Protein AF-A0A9E5ALQ7-F1 (afdb_monomer)

Foldseek 3Di:
DQAADVDDQLFADKDKAFAQDQAKDFQAQKWKDKDPWIFGFHDDDVDDTLIAGHRGMFMEENDQPCVSLLNDGGSYHRVVPCVRTDDGRDPALDQIKIFIAGNVGDTQAIERCSVAPEDHLWDKDFAPPLNDRPSNNDNVRIHIADLQDFADDFHDPPDDPPPDPFDPDPVSQPDPPWFDDHDHDDPDDDDDDDPPPPPDGHDTTGRRSHRDDDDDDDD

Radius of gyration: 19.12 Å; Cα contacts (8 Å, |Δi|>4): 407; chains: 1; bounding box: 36×39×62 Å

Sequence (219 aa):
MPDPDAVVDAKGEWLEIYNPSADAIDLSGWQLKINQYTHTITAPAGGPPLSIAPKQYALLIALGEVAVNNGLKPLYAWGDNPIAGLFQLQNLTIDIKLQLVNPQGAVIDEINYGKLPWLIGQSALLKGGCYDVTSNDIADCWLPSTPACGYGTYFGLSSYVVDPPPCKTAADCKLPSLCVAVTAILEGSKTTWKFDPVGGQPRCGARDRGTPGTSNSCP

Nearest PDB structures (foldseek):
  6ghd-assembly2_F  TM=6.097E-01  e=1.839E-03  Homo sapiens
  7crg-assembly2_B  TM=6.072E-01  e=1.958E-03  Homo sapiens
  1ifr-assembly1_A  TM=6.175E-01  e=2.856E-03  Homo sapiens

Mean predicted aligned error: 12.44 Å

pLDDT: mean 70.61, std 25.49, range [26.77, 98.5]

Solvent-accessible surface area (backbone atoms only — not comparable to full-atom values): 13272 Å² total; per-residue (Å²): 52,47,34,37,70,91,43,60,47,76,54,46,20,36,51,74,48,74,33,82,50,90,53,69,44,67,45,56,53,18,31,48,33,42,85,94,35,46,24,44,39,71,59,57,88,93,53,72,80,47,61,30,48,48,72,32,70,37,39,38,28,20,43,69,52,29,85,83,52,82,69,42,79,57,69,42,34,54,55,74,38,56,89,43,28,67,68,76,71,67,82,47,84,43,100,38,50,44,31,41,24,44,72,87,69,48,74,73,36,63,33,52,56,19,70,37,58,60,47,83,34,27,24,55,44,75,42,91,89,28,78,49,80,62,42,60,62,38,44,88,31,41,45,44,58,46,93,72,46,63,39,45,78,78,76,70,91,84,80,74,91,71,83,70,81,76,46,88,48,85,71,71,48,67,50,96,85,62,44,59,88,79,67,84,85,66,89,91,64,100,69,89,77,70,70,49,69,86,89,44,76,47,72,83,51,74,69,45,54,44,46,79,80,77,88,83,86,75,137

Secondary structure (DSSP, 8-state):
----SSS-HHHH-EEEEE--SSS-EE-TT-EEEETTEEEE--PPTTS---EE-TT-EEEEES---TTTTTT---SEESTT-GGG--------SSS-EEEEE-TTS-EEEEEEGGGS---TT--EEEPTT--STTGGG-GGGEEE-BTTB-BS--S-TTS----PPPP-STTGGG-TTT--------TT---------SS-PPPPPPPPB----S-----

Structure (mmCIF, N/CA/C/O backbone):
data_AF-A0A9E5ALQ7-F1
#
_entry.id   AF-A0A9E5ALQ7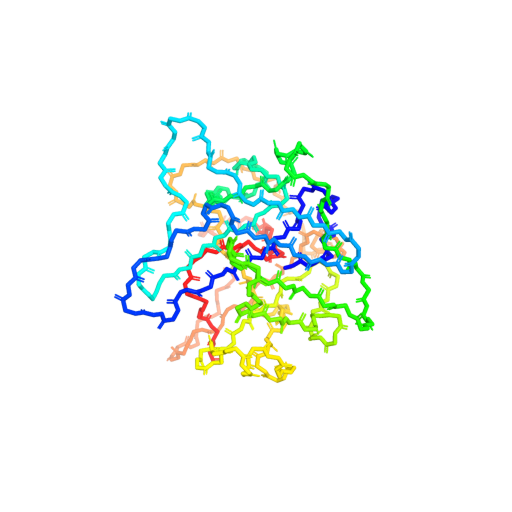-F1
#
loop_
_atom_site.group_PDB
_atom_site.id
_atom_site.type_symbol
_atom_site.label_atom_id
_atom_site.label_alt_id
_atom_site.label_comp_id
_atom_site.label_asym_id
_atom_site.label_entity_id
_atom_site.label_seq_id
_atom_site.pdbx_PDB_ins_code
_atom_site.Cartn_x
_atom_site.Cartn_y
_atom_site.Cartn_z
_atom_site.occupancy
_atom_site.B_iso_or_equiv
_atom_site.auth_seq_id
_atom_site.auth_comp_id
_atom_site.auth_asym_id
_atom_site.auth_atom_id
_atom_site.pdbx_PDB_model_num
ATOM 1 N N . MET A 1 1 ? 5.727 -0.429 -3.978 1.00 83.81 1 MET A N 1
ATOM 2 C CA . MET A 1 1 ? 6.869 0.119 -4.734 1.00 83.81 1 MET A CA 1
ATOM 3 C C . MET A 1 1 ? 7.554 1.162 -3.868 1.00 83.81 1 MET A C 1
ATOM 5 O O . MET A 1 1 ? 6.998 2.245 -3.730 1.00 83.81 1 MET A O 1
ATOM 9 N N . PRO A 1 2 ? 8.679 0.815 -3.222 1.00 89.38 2 PRO A N 1
ATOM 10 C CA . PRO A 1 2 ? 9.392 1.747 -2.356 1.00 89.38 2 PRO A CA 1
ATOM 11 C C . PRO A 1 2 ? 10.327 2.692 -3.118 1.00 89.38 2 PRO A C 1
ATOM 13 O O . PRO A 1 2 ? 10.445 3.823 -2.702 1.00 89.38 2 PRO A O 1
ATOM 16 N N . ASP A 1 3 ? 10.939 2.277 -4.233 1.00 86.19 3 ASP A N 1
ATOM 17 C CA . ASP A 1 3 ? 11.988 3.065 -4.903 1.00 86.19 3 ASP A CA 1
ATOM 18 C C . ASP A 1 3 ? 11.623 3.358 -6.370 1.00 86.19 3 ASP A C 1
ATOM 20 O O . ASP A 1 3 ? 11.978 2.581 -7.265 1.00 86.19 3 ASP A O 1
ATOM 24 N N . PRO A 1 4 ? 10.812 4.394 -6.649 1.00 76.75 4 PRO A N 1
ATOM 25 C CA . PRO A 1 4 ? 10.485 4.803 -8.010 1.00 76.75 4 PRO A CA 1
ATOM 26 C C . PRO A 1 4 ? 11.665 5.471 -8.734 1.00 76.75 4 PRO A C 1
ATOM 28 O O . PRO A 1 4 ? 12.390 6.280 -8.174 1.00 76.75 4 PRO A O 1
ATOM 31 N N . ASP A 1 5 ? 11.817 5.200 -10.035 1.00 72.12 5 ASP A N 1
ATOM 32 C CA . ASP A 1 5 ? 12.879 5.790 -10.872 1.00 72.12 5 ASP A CA 1
ATOM 33 C C . ASP A 1 5 ? 12.354 6.718 -11.986 1.00 72.12 5 ASP A C 1
ATOM 35 O O . ASP A 1 5 ? 13.125 7.417 -12.645 1.00 72.12 5 ASP A O 1
ATOM 39 N N . ALA A 1 6 ? 11.040 6.710 -12.233 1.00 63.81 6 ALA A N 1
ATOM 40 C CA . ALA A 1 6 ? 10.384 7.550 -13.237 1.00 63.81 6 ALA A CA 1
ATOM 41 C C . ALA A 1 6 ? 10.022 8.936 -12.690 1.00 63.81 6 ALA A C 1
ATOM 43 O O . ALA A 1 6 ? 9.981 9.918 -13.431 1.00 63.81 6 ALA A O 1
ATOM 44 N N . VAL A 1 7 ? 9.751 9.006 -11.389 1.00 69.88 7 VAL A N 1
ATOM 45 C CA . VAL A 1 7 ? 9.444 10.217 -10.631 1.00 69.88 7 VAL A CA 1
ATOM 46 C C . VAL A 1 7 ? 10.112 10.106 -9.265 1.00 69.88 7 VAL A C 1
ATOM 48 O O . VAL A 1 7 ? 10.491 9.016 -8.852 1.00 69.88 7 VAL A O 1
ATOM 51 N N . VAL A 1 8 ? 10.241 11.227 -8.561 1.00 75.31 8 VAL A N 1
ATOM 52 C CA . VAL A 1 8 ? 10.755 11.230 -7.185 1.00 75.31 8 VAL A CA 1
ATOM 53 C C . VAL A 1 8 ? 9.838 10.444 -6.244 1.00 75.31 8 VAL A C 1
ATOM 55 O O . VAL A 1 8 ? 8.620 10.432 -6.432 1.00 75.31 8 VAL A O 1
ATOM 58 N N . ASP A 1 9 ? 10.416 9.878 -5.190 1.00 80.62 9 ASP A N 1
ATOM 59 C CA . ASP A 1 9 ? 9.741 9.100 -4.145 1.00 80.62 9 ASP A CA 1
ATOM 60 C C . ASP A 1 9 ? 8.439 9.722 -3.635 1.00 80.62 9 ASP A C 1
ATOM 62 O O . ASP A 1 9 ? 7.387 9.085 -3.642 1.00 80.62 9 ASP A O 1
ATOM 66 N N . ALA A 1 10 ? 8.480 11.022 -3.324 1.00 81.00 10 ALA A N 1
ATOM 67 C CA . ALA A 1 10 ? 7.333 11.802 -2.855 1.00 81.00 10 ALA A CA 1
ATOM 68 C C . ALA A 1 10 ? 6.136 11.829 -3.830 1.00 81.00 10 ALA A C 1
ATOM 70 O O . ALA A 1 10 ? 5.091 12.389 -3.505 1.00 81.00 10 ALA A O 1
ATOM 71 N N . LYS A 1 11 ? 6.287 11.272 -5.035 1.00 78.75 11 LYS A N 1
ATOM 72 C CA . LYS A 1 11 ? 5.237 11.142 -6.048 1.00 78.75 11 LYS A CA 1
ATOM 73 C C . LYS A 1 11 ? 4.983 9.702 -6.486 1.00 78.75 11 LYS A C 1
ATOM 75 O O . LYS A 1 11 ? 3.856 9.400 -6.851 1.00 78.75 11 LYS A O 1
ATOM 80 N N . GLY A 1 12 ? 6.012 8.854 -6.509 1.00 76.12 12 GLY A N 1
ATOM 81 C CA . GLY A 1 12 ? 5.951 7.537 -7.152 1.00 76.12 12 GLY A CA 1
ATOM 82 C C . GLY A 1 12 ? 5.824 6.349 -6.210 1.00 76.12 12 GLY A C 1
ATOM 83 O O . GLY A 1 12 ? 5.613 5.232 -6.679 1.00 76.12 12 GLY A O 1
ATOM 84 N N . GLU A 1 13 ? 5.973 6.554 -4.904 1.00 87.69 13 GLU A N 1
ATOM 85 C CA . GLU A 1 13 ? 5.816 5.473 -3.939 1.00 87.69 13 GLU A CA 1
ATOM 86 C C . GLU A 1 13 ? 4.354 5.079 -3.768 1.00 87.69 13 GLU A C 1
ATOM 88 O O . GLU A 1 13 ? 3.459 5.923 -3.705 1.00 87.69 13 GLU A O 1
ATOM 93 N N . TRP A 1 14 ? 4.115 3.780 -3.634 1.00 89.19 14 TRP A N 1
ATOM 94 C CA . TRP A 1 14 ? 2.785 3.244 -3.373 1.00 89.19 14 TRP A CA 1
ATOM 95 C C . TRP A 1 14 ? 2.855 1.873 -2.709 1.00 89.19 14 TRP A C 1
ATOM 97 O O . TRP A 1 14 ? 3.861 1.159 -2.794 1.00 89.19 14 TRP A O 1
ATOM 107 N N . LEU A 1 15 ? 1.755 1.480 -2.083 1.00 92.06 15 LEU A N 1
ATOM 108 C CA . LEU A 1 15 ? 1.515 0.139 -1.567 1.00 92.06 15 LEU A CA 1
ATOM 109 C C . LEU A 1 15 ? 0.049 -0.247 -1.782 1.00 92.06 15 LEU A C 1
ATOM 111 O O . LEU A 1 15 ? -0.816 0.613 -1.949 1.00 92.06 15 LEU A O 1
ATOM 115 N N . GLU A 1 16 ? -0.228 -1.544 -1.777 1.00 90.88 16 GLU A N 1
ATOM 116 C CA . GLU A 1 16 ? -1.586 -2.073 -1.877 1.00 90.88 16 GLU A CA 1
ATOM 117 C C . GLU A 1 16 ? -1.913 -2.879 -0.621 1.00 90.88 16 GLU A C 1
ATOM 119 O O . GLU A 1 16 ? -1.099 -3.676 -0.157 1.00 90.88 16 GLU A O 1
ATOM 124 N N . ILE A 1 17 ? -3.103 -2.654 -0.069 1.00 92.62 17 ILE A N 1
ATOM 125 C CA . ILE A 1 17 ? -3.638 -3.405 1.066 1.00 92.62 17 ILE A CA 1
ATOM 126 C C . ILE A 1 17 ? -4.746 -4.306 0.546 1.00 92.62 17 ILE A C 1
ATOM 128 O O . ILE A 1 17 ? -5.670 -3.836 -0.115 1.00 92.62 17 ILE A O 1
ATOM 132 N N . TYR A 1 18 ? -4.687 -5.589 0.878 1.00 91.56 18 TYR A N 1
ATOM 133 C CA . TYR A 1 18 ? -5.759 -6.534 0.599 1.00 91.56 18 TYR A CA 1
ATOM 134 C C . TYR A 1 18 ? -6.583 -6.788 1.860 1.00 91.56 18 TYR A C 1
ATOM 136 O O . TYR A 1 18 ? -6.028 -6.964 2.942 1.00 91.56 18 TYR A O 1
ATOM 144 N N . ASN A 1 19 ? -7.908 -6.840 1.721 1.00 93.62 19 ASN A N 1
ATOM 145 C CA . ASN A 1 19 ? -8.801 -7.270 2.791 1.00 93.62 19 ASN A CA 1
ATOM 146 C C . ASN A 1 19 ? -9.131 -8.771 2.642 1.00 93.62 19 ASN A C 1
ATOM 148 O O . ASN A 1 19 ? -10.021 -9.126 1.860 1.00 93.62 19 ASN A O 1
ATOM 152 N N . PRO A 1 20 ? -8.483 -9.672 3.411 1.00 90.75 20 PRO A N 1
ATOM 153 C CA . PRO A 1 20 ? -8.756 -11.104 3.346 1.00 90.75 20 PRO A CA 1
ATOM 154 C C . PRO A 1 20 ? -10.025 -11.516 4.099 1.00 90.75 20 PRO A C 1
ATOM 156 O O . PRO A 1 20 ? -10.371 -12.698 4.069 1.00 90.75 20 PRO A O 1
ATOM 159 N N . SER A 1 21 ? -10.717 -10.613 4.793 1.00 94.94 21 SER A N 1
ATOM 160 C CA . SER A 1 21 ? -11.879 -10.959 5.615 1.00 94.94 21 SER A CA 1
ATOM 161 C C . SER A 1 21 ? -13.166 -11.125 4.788 1.00 94.94 21 SER A C 1
ATOM 163 O O . SER A 1 21 ? -13.167 -11.009 3.558 1.00 94.94 21 SER A O 1
ATOM 165 N N . ALA A 1 22 ? -14.260 -11.476 5.468 1.00 96.62 22 ALA A N 1
ATOM 166 C CA . ALA A 1 22 ? -15.602 -11.538 4.886 1.00 96.62 22 ALA A CA 1
ATOM 167 C C . ALA A 1 22 ? -16.372 -10.211 5.015 1.00 96.62 22 ALA A C 1
ATOM 169 O O . ALA A 1 22 ? -17.439 -10.079 4.421 1.00 96.62 22 ALA A O 1
ATOM 170 N N . ASP A 1 23 ? -15.816 -9.236 5.739 1.00 97.62 23 ASP A N 1
ATOM 171 C CA . ASP A 1 23 ? -16.458 -7.967 6.071 1.00 97.62 23 ASP A CA 1
ATOM 172 C C . ASP A 1 23 ? -15.684 -6.788 5.478 1.00 97.62 23 ASP A C 1
ATOM 174 O O . ASP A 1 23 ? -14.508 -6.896 5.129 1.00 97.62 23 ASP A O 1
ATOM 178 N N . ALA A 1 24 ? -16.349 -5.646 5.322 1.00 97.00 24 ALA A N 1
ATOM 179 C CA . ALA A 1 24 ? -15.670 -4.428 4.904 1.00 97.00 24 ALA A CA 1
ATOM 180 C C . ALA A 1 24 ? -14.808 -3.879 6.056 1.00 97.00 24 ALA A C 1
ATOM 182 O O . ALA A 1 24 ? -15.251 -3.848 7.203 1.00 97.00 24 ALA A O 1
ATOM 183 N N . ILE A 1 25 ? -13.598 -3.413 5.744 1.00 97.00 25 ILE A N 1
ATOM 184 C CA . ILE A 1 25 ? -12.689 -2.780 6.710 1.00 97.00 25 ILE A CA 1
ATOM 185 C C . ILE A 1 25 ? -12.606 -1.292 6.389 1.00 97.00 25 ILE A C 1
ATOM 187 O O . ILE A 1 25 ? -12.285 -0.930 5.261 1.00 97.00 25 ILE A O 1
ATOM 191 N N . ASP A 1 26 ? -12.891 -0.431 7.362 1.00 96.62 26 ASP A N 1
ATOM 192 C CA . ASP A 1 26 ? -12.628 1.008 7.266 1.00 96.62 26 ASP A CA 1
ATOM 193 C C . ASP A 1 26 ? -11.230 1.307 7.814 1.00 96.62 26 ASP A C 1
ATOM 195 O O . ASP A 1 26 ? -10.942 1.008 8.976 1.00 96.62 26 ASP A O 1
ATOM 199 N N . LEU A 1 27 ? -10.366 1.878 6.973 1.00 97.31 27 LEU A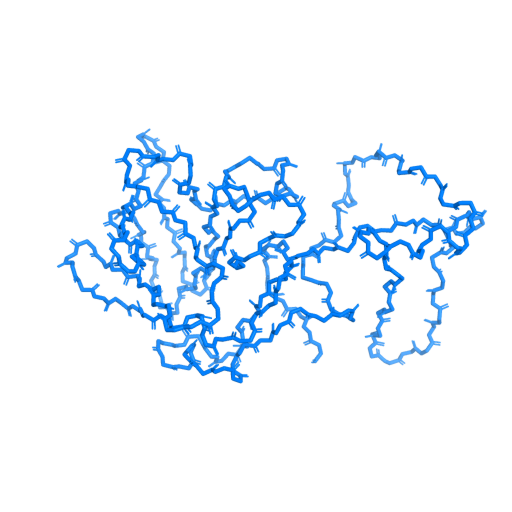 N 1
ATOM 200 C CA . LEU A 1 27 ? -9.003 2.270 7.330 1.00 97.31 27 LEU A CA 1
ATOM 201 C C . LEU A 1 27 ? -8.929 3.614 8.068 1.00 97.31 27 LEU A C 1
ATOM 203 O O . LEU A 1 27 ? -7.843 4.040 8.462 1.00 97.31 27 LEU A O 1
ATOM 207 N N . SER A 1 28 ? -10.051 4.300 8.279 1.00 96.44 28 SER A N 1
ATOM 208 C CA . SER A 1 28 ? -10.075 5.574 8.999 1.00 96.44 28 SER A CA 1
ATOM 209 C C . SER A 1 28 ? -9.491 5.430 10.412 1.00 96.44 28 SER A C 1
ATOM 211 O O . SER A 1 28 ? -9.949 4.626 11.221 1.00 96.44 28 SER A O 1
ATOM 213 N N . GLY A 1 29 ? -8.460 6.220 10.716 1.00 96.44 29 GLY A N 1
ATOM 214 C CA . GLY A 1 29 ? -7.741 6.207 11.992 1.00 96.44 29 GLY A CA 1
ATOM 215 C C . GLY A 1 29 ? -6.682 5.109 12.135 1.00 96.44 29 GLY A C 1
ATOM 216 O O . GLY A 1 29 ? -6.005 5.068 13.162 1.00 96.44 29 GLY A O 1
ATOM 217 N N . TRP A 1 30 ? -6.514 4.232 11.142 1.00 98.44 30 TRP A N 1
ATOM 218 C CA . TRP A 1 30 ? -5.403 3.280 11.115 1.00 98.44 30 TRP A CA 1
ATOM 219 C C . TRP A 1 30 ? -4.086 4.015 10.873 1.00 98.44 30 TRP A C 1
ATOM 221 O O . TRP A 1 30 ? -4.069 5.146 10.387 1.00 98.44 30 TRP A O 1
ATOM 231 N N . GLN A 1 31 ? -2.967 3.382 11.206 1.00 98.50 31 GLN A N 1
ATOM 232 C CA . GLN A 1 31 ? -1.644 3.974 11.067 1.00 98.50 31 GLN A CA 1
ATOM 233 C C . GLN A 1 31 ? -0.749 3.125 10.173 1.00 98.50 31 GLN A C 1
ATOM 235 O O . GLN A 1 31 ? -0.658 1.910 10.348 1.00 98.50 31 GLN A O 1
ATOM 240 N N . LEU A 1 32 ? -0.039 3.797 9.270 1.00 98.31 32 LEU A N 1
ATOM 241 C CA . LEU A 1 32 ? 1.152 3.269 8.620 1.00 98.31 32 LEU A CA 1
ATOM 242 C C . LEU A 1 32 ? 2.359 3.651 9.471 1.00 98.31 32 LEU A C 1
ATOM 244 O O . LEU A 1 32 ? 2.554 4.832 9.776 1.00 98.31 32 LEU A O 1
ATOM 248 N N . LYS A 1 33 ? 3.170 2.668 9.861 1.00 97.56 33 LYS A N 1
ATOM 249 C CA . LYS A 1 33 ? 4.413 2.918 10.600 1.00 97.56 33 LYS A CA 1
ATOM 250 C C . LYS A 1 33 ? 5.605 2.329 9.888 1.00 97.56 33 LYS A C 1
ATOM 252 O O . LYS A 1 33 ? 5.541 1.216 9.379 1.00 97.56 33 LYS A O 1
ATOM 257 N N . ILE A 1 34 ? 6.694 3.079 9.896 1.00 95.00 34 ILE A N 1
ATOM 258 C CA . ILE A 1 34 ? 7.980 2.641 9.373 1.00 95.00 34 ILE A CA 1
ATOM 259 C C . ILE A 1 34 ? 9.085 3.260 10.221 1.00 95.00 34 ILE A C 1
ATOM 261 O O . ILE A 1 34 ? 9.243 4.480 10.264 1.00 95.00 34 ILE A O 1
ATOM 265 N N . ASN A 1 35 ? 9.844 2.431 10.938 1.00 87.88 35 ASN A N 1
ATOM 266 C CA . ASN A 1 35 ? 10.838 2.897 11.914 1.00 87.88 35 ASN A CA 1
ATOM 267 C C . ASN A 1 35 ? 10.235 3.934 12.892 1.00 87.88 35 ASN A C 1
ATOM 269 O O . ASN A 1 35 ? 9.243 3.643 13.557 1.00 87.88 35 ASN A O 1
ATOM 273 N N . GLN A 1 36 ? 10.805 5.144 12.988 1.00 88.50 36 GLN A N 1
ATOM 274 C CA . GLN A 1 36 ? 10.254 6.231 13.811 1.00 88.50 36 GLN A CA 1
ATOM 275 C C . GLN A 1 36 ? 9.098 7.017 13.164 1.00 88.50 36 GLN A C 1
ATOM 277 O O . GLN A 1 36 ? 8.521 7.891 13.811 1.00 88.50 36 GLN A O 1
ATOM 282 N N . TYR A 1 37 ? 8.779 6.769 11.892 1.00 93.69 37 TYR A N 1
ATOM 283 C CA . TYR A 1 37 ? 7.749 7.505 11.164 1.00 93.69 37 TYR A CA 1
ATOM 284 C C . TYR A 1 37 ? 6.384 6.860 11.377 1.00 93.69 37 TYR A C 1
ATOM 286 O O . TYR A 1 37 ? 6.233 5.638 11.385 1.00 93.69 37 TYR A O 1
ATOM 294 N N . THR A 1 38 ? 5.371 7.697 11.563 1.00 96.81 38 THR A N 1
ATOM 295 C CA . THR A 1 38 ? 3.979 7.278 11.721 1.00 96.81 38 THR A CA 1
ATOM 296 C C . THR A 1 38 ? 3.105 8.230 10.929 1.00 96.81 38 THR A C 1
ATOM 298 O O . THR A 1 38 ? 3.246 9.445 11.055 1.00 96.81 38 THR A O 1
ATOM 301 N N . HIS A 1 39 ? 2.184 7.667 10.156 1.00 97.88 39 HIS A N 1
ATOM 302 C CA . HIS A 1 39 ? 1.157 8.406 9.444 1.00 97.88 39 HIS A CA 1
ATOM 303 C C . HIS A 1 39 ? -0.208 7.823 9.759 1.00 97.88 39 HIS A C 1
ATOM 305 O O . HIS A 1 39 ? -0.418 6.619 9.624 1.00 97.88 39 HIS A O 1
ATOM 311 N N . THR A 1 40 ? -1.129 8.672 10.202 1.00 98.00 40 THR A N 1
ATOM 312 C CA . THR A 1 40 ? -2.503 8.261 10.503 1.00 98.00 40 THR A CA 1
ATOM 313 C C . THR A 1 40 ? -3.374 8.469 9.273 1.00 98.00 40 THR A C 1
ATOM 315 O O . THR A 1 40 ? -3.499 9.583 8.787 1.00 98.00 40 THR A O 1
ATOM 318 N N . ILE A 1 41 ? -4.018 7.414 8.791 1.00 97.38 41 ILE A N 1
ATOM 319 C CA . ILE A 1 41 ? -4.944 7.482 7.664 1.00 97.38 41 ILE A CA 1
ATOM 320 C C . ILE A 1 41 ? -6.189 8.256 8.110 1.00 97.38 41 ILE A C 1
ATOM 322 O O . ILE A 1 41 ? -6.986 7.781 8.921 1.00 97.38 41 ILE A O 1
ATOM 326 N N . THR A 1 42 ? -6.360 9.471 7.598 1.00 94.25 42 THR A N 1
ATOM 327 C CA . THR A 1 42 ? -7.484 10.349 7.949 1.00 94.25 42 THR A CA 1
ATOM 328 C C . THR A 1 42 ? -8.517 10.390 6.836 1.00 94.25 42 THR A C 1
ATOM 330 O O . THR A 1 42 ? -8.202 10.788 5.714 1.00 94.25 42 THR A O 1
ATOM 333 N N . ALA A 1 43 ? -9.770 10.055 7.148 1.00 88.88 43 ALA A N 1
ATOM 334 C CA . ALA A 1 43 ? -10.861 10.258 6.204 1.00 88.88 43 ALA A CA 1
ATOM 335 C C . ALA A 1 43 ? -11.017 11.753 5.866 1.00 88.88 43 ALA A C 1
ATOM 337 O O . ALA A 1 43 ? -10.947 12.595 6.770 1.00 88.88 43 ALA A O 1
ATOM 338 N N . PRO A 1 44 ? -11.255 12.104 4.592 1.00 81.31 44 PRO A N 1
ATOM 339 C CA . PRO A 1 44 ? -11.566 13.476 4.222 1.00 81.31 44 PRO A CA 1
ATOM 340 C C . PRO A 1 44 ? -12.863 13.933 4.902 1.00 81.31 44 PRO A C 1
ATOM 342 O O . PRO A 1 44 ? -13.852 13.199 4.954 1.00 81.31 44 PRO A O 1
ATOM 345 N N . ALA A 1 45 ? -12.873 15.164 5.417 1.00 81.38 45 ALA A N 1
ATOM 346 C CA . ALA A 1 45 ? -14.044 15.723 6.085 1.00 81.38 45 ALA A CA 1
ATOM 347 C C . ALA A 1 45 ? -15.253 15.755 5.131 1.00 81.38 45 ALA A C 1
ATOM 349 O O . ALA A 1 45 ? -15.214 16.408 4.091 1.00 81.38 45 ALA A O 1
ATOM 350 N N . GLY A 1 46 ? -16.323 15.036 5.486 1.00 80.00 46 GLY A N 1
ATOM 351 C CA . GLY A 1 46 ? -17.527 14.917 4.654 1.00 80.00 46 GLY A CA 1
ATOM 352 C C . GLY A 1 46 ? -17.357 14.068 3.386 1.00 80.00 46 GLY A C 1
ATOM 353 O O . GLY A 1 46 ? -18.258 14.052 2.550 1.00 80.00 46 GLY A O 1
ATOM 354 N N . GLY A 1 47 ? -16.222 13.383 3.227 1.00 80.81 47 GLY A N 1
ATOM 355 C CA . GLY A 1 47 ? -15.984 12.451 2.131 1.00 80.81 47 GLY A CA 1
ATOM 356 C C . GLY A 1 47 ? -16.489 11.031 2.418 1.00 80.81 47 GLY A C 1
ATOM 357 O O . GLY A 1 47 ? -17.005 10.754 3.505 1.00 80.81 47 GLY A O 1
ATOM 358 N N . PRO A 1 48 ? -16.367 10.120 1.437 1.00 84.19 48 PRO A N 1
ATOM 359 C CA . PRO A 1 48 ? -16.723 8.719 1.624 1.00 84.19 48 PRO A CA 1
ATOM 360 C C . PRO A 1 48 ? -15.792 8.033 2.640 1.00 84.19 48 PRO A C 1
ATOM 362 O O . PRO A 1 48 ? -14.655 8.477 2.826 1.00 84.19 48 PRO A O 1
ATOM 365 N N . PRO A 1 49 ? -16.242 6.933 3.274 1.00 86.56 49 PRO A N 1
ATOM 366 C CA . PRO A 1 49 ? -15.386 6.138 4.147 1.00 86.56 49 PRO A CA 1
ATOM 367 C C . PRO A 1 49 ? -14.209 5.548 3.363 1.00 86.56 49 PRO A C 1
ATOM 369 O O . PRO A 1 49 ? -14.351 5.171 2.196 1.00 86.56 49 PRO A O 1
ATOM 372 N N . LEU A 1 50 ? -13.060 5.406 4.026 1.00 94.62 50 LEU A N 1
ATOM 373 C CA . LEU A 1 50 ? -11.860 4.787 3.459 1.00 94.62 50 LEU A CA 1
ATOM 374 C C . LEU A 1 50 ? -11.953 3.261 3.579 1.00 94.62 50 LEU A C 1
ATOM 376 O O . LEU A 1 50 ? -11.167 2.616 4.271 1.00 94.62 50 LEU A O 1
ATOM 380 N N . SER A 1 51 ? -12.973 2.692 2.932 1.00 94.38 51 SER A N 1
ATOM 381 C CA . SER A 1 51 ? -13.358 1.295 3.106 1.00 94.38 51 SER A CA 1
ATOM 382 C C . SER A 1 51 ? -12.796 0.371 2.028 1.00 94.38 51 SER A C 1
ATOM 384 O O . SER A 1 51 ? -12.894 0.651 0.833 1.00 94.38 51 SER A O 1
ATOM 386 N N . ILE A 1 52 ? -12.280 -0.779 2.462 1.00 93.75 52 ILE A N 1
ATOM 387 C CA . ILE A 1 52 ? -11.937 -1.920 1.617 1.00 93.75 52 ILE A CA 1
ATOM 388 C C . ILE A 1 52 ? -13.035 -2.972 1.757 1.00 93.75 52 ILE A C 1
ATOM 390 O O . ILE A 1 52 ? -13.208 -3.563 2.826 1.00 93.75 52 ILE A O 1
ATOM 394 N N . ALA A 1 53 ? -13.767 -3.240 0.679 1.00 92.50 53 ALA A N 1
ATOM 395 C CA . ALA A 1 53 ? -14.777 -4.295 0.669 1.00 92.50 53 ALA A CA 1
ATOM 396 C C . ALA A 1 53 ? -14.141 -5.700 0.838 1.00 92.50 53 ALA A C 1
ATOM 398 O O . ALA A 1 53 ? -12.931 -5.859 0.640 1.00 92.50 53 ALA A O 1
ATOM 399 N N . PRO A 1 54 ? -14.926 -6.733 1.201 1.00 91.81 54 PRO A N 1
ATOM 400 C CA . PRO A 1 54 ? -14.413 -8.092 1.358 1.00 91.81 54 PRO A CA 1
ATOM 401 C C . PRO A 1 54 ? -13.694 -8.579 0.099 1.00 91.81 54 PRO A C 1
ATOM 403 O O . PRO A 1 54 ? -14.214 -8.436 -1.010 1.00 91.81 54 PRO A O 1
ATOM 406 N N . LYS A 1 55 ? -12.516 -9.189 0.269 1.00 85.88 55 LYS A N 1
ATOM 407 C CA . LYS A 1 55 ? -11.697 -9.729 -0.832 1.00 85.88 55 LYS A CA 1
ATOM 408 C C . LYS A 1 55 ? -11.320 -8.684 -1.895 1.00 85.88 55 LYS A C 1
ATOM 410 O O . LYS A 1 55 ? -11.062 -9.049 -3.040 1.00 85.88 55 LYS A O 1
ATOM 415 N N . GLN A 1 56 ? -11.320 -7.398 -1.542 1.00 86.69 56 GLN A N 1
ATOM 416 C CA . GLN A 1 56 ? -10.885 -6.306 -2.412 1.00 86.69 56 GLN A CA 1
ATOM 417 C C . GLN A 1 56 ? -9.548 -5.723 -1.954 1.00 86.69 56 GLN A C 1
ATOM 419 O O . GLN A 1 56 ? -9.052 -6.014 -0.863 1.00 86.69 56 GLN A O 1
ATOM 424 N N . TYR A 1 57 ? -8.987 -4.887 -2.821 1.00 86.25 57 TYR A N 1
ATOM 425 C CA . TYR A 1 57 ? -7.711 -4.214 -2.642 1.00 86.25 57 TYR A CA 1
ATOM 426 C C . TYR A 1 57 ? -7.923 -2.709 -2.486 1.00 86.25 57 TYR A C 1
ATOM 428 O O . TYR A 1 57 ? -8.875 -2.144 -3.030 1.00 86.25 57 TYR A O 1
ATOM 436 N N . ALA A 1 58 ? -7.016 -2.058 -1.773 1.00 87.62 58 ALA A N 1
ATOM 437 C CA . ALA A 1 58 ? -6.948 -0.617 -1.652 1.00 87.62 58 ALA A CA 1
ATOM 438 C C . ALA A 1 58 ? -5.550 -0.120 -1.982 1.00 87.62 58 ALA A C 1
ATOM 440 O O . ALA A 1 58 ? -4.562 -0.560 -1.397 1.00 87.62 58 ALA A O 1
ATOM 441 N N . LEU A 1 59 ? -5.498 0.848 -2.888 1.00 88.00 59 LEU A N 1
ATOM 442 C CA . LEU A 1 59 ? -4.273 1.531 -3.253 1.00 88.00 59 LEU A CA 1
ATOM 443 C C . LEU A 1 59 ? -4.020 2.702 -2.303 1.00 88.00 59 LEU A C 1
ATOM 445 O O . LEU A 1 59 ? -4.856 3.603 -2.189 1.00 88.00 59 LEU A O 1
ATOM 449 N N . LEU A 1 60 ? -2.850 2.702 -1.672 1.00 92.69 60 LEU A N 1
ATOM 450 C CA . LEU A 1 60 ? -2.318 3.837 -0.934 1.00 92.69 60 LEU A CA 1
ATOM 451 C C . LEU A 1 60 ? -1.083 4.357 -1.678 1.00 92.69 60 LEU A C 1
ATOM 453 O O . LEU A 1 60 ? -0.213 3.573 -2.057 1.00 92.69 60 LEU A O 1
ATOM 457 N N . ILE A 1 61 ? -1.006 5.667 -1.898 1.00 89.50 61 ILE A N 1
ATOM 458 C CA . ILE A 1 61 ? 0.030 6.291 -2.736 1.00 89.50 61 ILE A CA 1
ATOM 459 C C . ILE A 1 61 ? 0.653 7.522 -2.072 1.00 89.50 61 ILE A C 1
ATOM 461 O O . ILE A 1 61 ? 0.051 8.131 -1.189 1.00 89.50 61 ILE A O 1
ATOM 465 N N . ALA A 1 62 ? 1.837 7.934 -2.518 1.00 90.25 62 ALA A N 1
ATOM 466 C CA . ALA A 1 62 ? 2.459 9.168 -2.055 1.00 90.25 62 ALA A CA 1
ATOM 467 C C . ALA A 1 62 ? 1.699 10.420 -2.512 1.00 90.25 62 ALA A C 1
ATOM 469 O O . ALA A 1 62 ? 1.376 11.261 -1.681 1.00 90.25 62 ALA A O 1
ATOM 470 N N . LEU A 1 63 ? 1.359 10.528 -3.797 1.00 86.44 63 LEU A N 1
ATOM 471 C CA . LEU A 1 63 ? 0.666 11.686 -4.374 1.00 86.44 63 LEU A CA 1
ATOM 472 C C . LEU A 1 63 ? -0.659 11.244 -4.996 1.00 86.44 63 LEU A C 1
ATOM 474 O O . LEU A 1 63 ? -0.658 10.322 -5.802 1.00 86.44 63 LEU A O 1
ATOM 478 N N . GLY A 1 64 ? -1.782 11.896 -4.686 1.00 85.50 64 GLY A N 1
ATOM 479 C CA . GLY A 1 64 ? -3.111 11.533 -5.203 1.00 85.50 64 GLY A CA 1
ATOM 480 C C . GLY A 1 64 ? -3.434 12.044 -6.613 1.00 85.50 64 GLY A C 1
ATOM 481 O O . GLY A 1 64 ? -4.564 11.902 -7.084 1.00 85.50 64 GLY A O 1
ATOM 482 N N . GLU A 1 65 ? -2.470 12.651 -7.311 1.00 79.81 65 GLU A N 1
ATOM 483 C CA . GLU A 1 65 ? -2.667 13.245 -8.634 1.00 79.81 65 GLU A CA 1
ATOM 484 C C . GLU A 1 65 ? -2.844 12.169 -9.718 1.00 79.81 65 GLU A C 1
ATOM 486 O O . GLU A 1 65 ? -1.894 11.641 -10.291 1.00 79.81 65 GLU A O 1
ATOM 491 N N . VAL A 1 66 ? -4.104 11.872 -10.036 1.00 70.50 66 VAL A N 1
ATOM 492 C CA . VAL A 1 66 ? -4.523 10.828 -10.989 1.00 70.50 66 VAL A CA 1
ATOM 493 C C . VAL A 1 66 ? -3.814 10.930 -12.348 1.00 70.50 66 VAL A C 1
ATOM 495 O O . VAL A 1 66 ? -3.472 9.910 -12.942 1.00 70.50 66 VAL A O 1
ATOM 498 N N . ALA A 1 67 ? -3.568 12.149 -12.841 1.00 67.06 67 ALA A N 1
ATOM 499 C CA . ALA A 1 67 ? -2.891 12.378 -14.120 1.00 67.06 67 ALA A CA 1
ATOM 500 C C . ALA A 1 67 ? -1.413 11.948 -14.106 1.00 67.06 67 ALA A C 1
ATOM 502 O O . ALA A 1 67 ? -0.892 11.530 -15.137 1.00 67.06 67 ALA A O 1
ATOM 503 N N . VAL A 1 68 ? -0.755 12.029 -12.947 1.00 64.56 68 VAL A N 1
ATOM 504 C CA . VAL A 1 68 ? 0.642 11.610 -12.751 1.00 64.56 68 VAL A CA 1
ATOM 505 C C . VAL A 1 68 ? 0.729 10.108 -12.461 1.00 64.56 68 VAL A C 1
ATOM 507 O O . VAL A 1 68 ? 1.729 9.480 -12.792 1.00 64.56 68 VAL A O 1
ATOM 510 N N . ASN A 1 69 ? -0.348 9.513 -11.940 1.00 61.84 69 ASN A N 1
ATOM 511 C CA . ASN A 1 69 ? -0.440 8.090 -11.605 1.00 61.84 69 ASN A CA 1
ATOM 512 C C . ASN A 1 69 ? -1.219 7.277 -12.642 1.00 61.84 69 ASN A C 1
ATOM 514 O O . ASN A 1 69 ? -1.990 6.392 -12.279 1.00 61.84 69 ASN A O 1
ATOM 518 N N . ASN A 1 70 ? -1.072 7.588 -13.932 1.00 59.81 70 ASN A N 1
ATOM 519 C CA . ASN A 1 70 ? -1.630 6.786 -15.031 1.00 59.81 70 ASN A CA 1
ATOM 520 C C . ASN A 1 70 ? -3.144 6.508 -14.934 1.00 59.81 70 ASN A C 1
ATOM 522 O O . ASN A 1 70 ? -3.628 5.458 -15.353 1.00 59.81 70 ASN A O 1
ATOM 526 N N . GLY A 1 71 ? -3.921 7.451 -14.396 1.00 65.06 71 GLY A N 1
ATOM 527 C CA . GLY A 1 71 ? -5.373 7.303 -14.282 1.00 65.06 71 GLY A CA 1
ATOM 528 C C . GLY A 1 71 ? -5.842 6.535 -13.045 1.00 65.06 71 GLY A C 1
ATOM 529 O O . GLY A 1 71 ? -7.050 6.340 -12.876 1.00 65.06 71 GLY A O 1
ATOM 530 N N . LEU A 1 72 ? -4.928 6.123 -12.166 1.00 67.62 72 LEU A N 1
ATOM 531 C CA . LEU A 1 72 ? -5.283 5.392 -10.962 1.00 67.62 72 LEU A CA 1
ATOM 532 C C . LEU A 1 72 ? -5.963 6.252 -9.921 1.00 67.62 72 LEU A C 1
ATOM 534 O O . LEU A 1 72 ? -5.576 7.388 -9.651 1.00 67.62 72 LEU A O 1
ATOM 538 N N . LYS A 1 73 ? -6.966 5.645 -9.294 1.00 78.62 73 LYS A N 1
ATOM 539 C CA . LYS A 1 73 ? -7.726 6.235 -8.202 1.00 78.62 73 LYS A CA 1
ATOM 540 C C . LYS A 1 73 ? -7.285 5.568 -6.903 1.00 78.62 73 LYS A C 1
ATOM 542 O O . LYS A 1 73 ? -7.740 4.455 -6.633 1.00 78.62 73 LYS A O 1
ATOM 547 N N . PRO A 1 74 ? -6.384 6.192 -6.129 1.00 85.62 74 PRO A N 1
ATOM 548 C CA . PRO A 1 74 ? -6.026 5.663 -4.825 1.00 85.62 74 PRO A CA 1
ATOM 549 C C . PRO A 1 74 ? -7.229 5.731 -3.882 1.00 85.62 74 PRO A C 1
ATOM 551 O O . PRO A 1 74 ? -8.068 6.626 -3.996 1.00 85.62 74 PRO A O 1
ATOM 554 N N . LEU A 1 75 ? -7.288 4.805 -2.925 1.00 90.38 75 LEU A N 1
ATOM 555 C CA . LEU A 1 75 ? -8.168 4.964 -1.770 1.00 90.38 75 LEU A CA 1
ATOM 556 C C . LEU A 1 75 ? -7.669 6.122 -0.901 1.00 90.38 75 LEU A C 1
ATOM 558 O O . LEU A 1 75 ? -8.470 6.874 -0.354 1.00 90.38 75 LEU A O 1
ATOM 562 N N . TYR A 1 76 ? -6.347 6.267 -0.782 1.00 93.88 76 TYR A N 1
ATOM 563 C CA . TYR A 1 76 ? -5.738 7.286 0.057 1.00 93.88 76 TYR A CA 1
ATOM 564 C C . TYR A 1 76 ? -4.357 7.712 -0.453 1.00 93.88 76 TYR A C 1
ATOM 566 O O . TYR A 1 76 ? -3.600 6.892 -0.974 1.00 93.88 76 TYR A O 1
ATOM 574 N N . ALA A 1 77 ? -4.023 8.990 -0.274 1.00 93.06 77 ALA A N 1
ATOM 575 C CA . ALA A 1 77 ? -2.712 9.539 -0.592 1.00 93.06 77 ALA A CA 1
ATOM 576 C C . ALA A 1 77 ? -2.074 10.157 0.661 1.00 93.06 77 ALA A C 1
ATOM 578 O O . ALA A 1 77 ? -2.600 11.128 1.210 1.00 93.06 77 ALA A O 1
ATOM 579 N N . TRP A 1 78 ? -0.962 9.593 1.141 1.00 94.75 78 TRP A N 1
ATOM 580 C CA . TRP A 1 78 ? -0.350 10.034 2.404 1.00 94.75 78 TRP A CA 1
ATOM 581 C C . TRP A 1 78 ? 0.398 11.364 2.267 1.00 94.75 78 TRP A C 1
ATOM 583 O O . TRP A 1 78 ? 0.346 12.194 3.174 1.00 94.75 78 TRP A O 1
ATOM 593 N N . GLY A 1 79 ? 1.049 11.614 1.129 1.00 92.19 79 GLY A N 1
ATOM 594 C CA . GLY A 1 79 ? 1.763 12.868 0.869 1.00 92.19 79 GLY A CA 1
ATOM 595 C C . GLY A 1 79 ? 0.832 14.070 0.692 1.00 92.19 79 GLY A C 1
ATOM 596 O O . GLY A 1 79 ? 1.236 15.196 0.977 1.00 92.19 79 GLY A O 1
ATOM 597 N N . ASP A 1 80 ? -0.434 13.835 0.336 1.00 92.69 80 ASP A N 1
ATOM 598 C CA . ASP A 1 80 ? -1.468 14.875 0.262 1.00 92.69 80 ASP A CA 1
ATOM 599 C C . ASP A 1 80 ? -1.951 15.321 1.658 1.00 92.69 80 ASP A C 1
ATOM 601 O O . ASP A 1 80 ? -2.611 16.353 1.791 1.00 92.69 80 ASP A O 1
ATOM 605 N N . ASN A 1 81 ? -1.609 14.572 2.717 1.00 92.38 81 ASN A N 1
ATOM 606 C CA . ASN A 1 81 ? -2.066 14.797 4.091 1.00 92.38 81 ASN A CA 1
ATOM 607 C C . ASN A 1 81 ? -0.895 14.951 5.087 1.00 92.38 81 ASN A C 1
ATOM 609 O O . ASN A 1 81 ? -0.816 14.216 6.071 1.00 92.38 81 ASN A O 1
ATOM 613 N N . PRO A 1 82 ? 0.013 15.930 4.925 1.00 90.62 82 PRO A N 1
ATOM 614 C CA . PRO A 1 82 ? 1.221 16.031 5.755 1.00 90.62 82 PRO A CA 1
ATOM 615 C C . PRO A 1 82 ? 0.942 16.264 7.253 1.00 90.62 82 PRO A C 1
ATOM 617 O O . PRO A 1 82 ? 1.769 15.927 8.099 1.00 90.62 82 PRO A O 1
ATOM 620 N N . ILE A 1 83 ? -0.231 16.808 7.605 1.00 92.56 83 ILE A N 1
ATOM 621 C CA . ILE A 1 83 ? -0.660 17.026 9.001 1.00 92.56 83 ILE A CA 1
ATOM 622 C C . ILE A 1 83 ? -0.912 15.692 9.728 1.00 92.56 83 ILE A C 1
ATOM 624 O O . ILE A 1 83 ? -0.778 15.624 10.948 1.00 92.56 83 ILE A O 1
ATOM 628 N N . ALA A 1 84 ? -1.225 14.620 8.994 1.00 94.38 84 ALA A N 1
ATOM 629 C CA . ALA A 1 84 ? -1.420 13.277 9.540 1.00 94.38 84 ALA A CA 1
ATOM 630 C C . ALA A 1 84 ? -0.104 12.549 9.889 1.00 94.38 84 ALA A C 1
ATOM 632 O O . ALA A 1 84 ? -0.138 11.431 10.411 1.00 94.38 84 ALA A O 1
ATOM 633 N N . GLY A 1 85 ? 1.042 13.192 9.644 1.00 94.81 85 GLY A N 1
ATOM 634 C CA . GLY A 1 85 ? 2.382 12.677 9.904 1.00 94.81 85 GLY A CA 1
ATOM 635 C C . GLY A 1 85 ? 3.195 12.571 8.618 1.00 94.81 85 GLY A C 1
ATOM 636 O O . GLY A 1 85 ? 2.668 12.236 7.562 1.00 94.81 85 GLY A O 1
ATOM 637 N N . LEU A 1 86 ? 4.494 12.857 8.683 1.00 91.38 86 LEU A N 1
ATOM 638 C CA . LEU A 1 86 ? 5.373 12.650 7.533 1.00 91.38 86 LEU A CA 1
ATOM 639 C C . LEU A 1 86 ? 5.684 11.161 7.397 1.00 91.38 86 LEU A C 1
ATOM 641 O O . LEU A 1 86 ? 6.112 10.520 8.360 1.00 91.38 86 LEU A O 1
ATOM 645 N N . PHE A 1 87 ? 5.480 10.631 6.198 1.00 93.94 87 PHE A N 1
ATOM 646 C CA . PHE A 1 87 ? 5.709 9.230 5.886 1.00 93.94 87 PHE A CA 1
ATOM 647 C C . PHE A 1 87 ? 6.199 9.081 4.460 1.00 93.94 87 PHE A C 1
ATOM 649 O O . PHE A 1 87 ? 5.739 9.764 3.545 1.00 93.94 87 PHE A O 1
ATOM 656 N N . GLN A 1 88 ? 7.153 8.179 4.321 1.00 92.25 88 GLN A N 1
ATOM 657 C CA . GLN A 1 88 ? 7.782 7.814 3.075 1.00 92.25 88 GLN A CA 1
ATOM 658 C C . GLN A 1 88 ? 8.250 6.367 3.230 1.00 92.25 88 GLN A C 1
ATOM 660 O O . GLN A 1 88 ? 8.685 5.970 4.320 1.00 92.25 88 GLN A O 1
ATOM 665 N N . LEU A 1 89 ? 8.154 5.580 2.165 1.00 93.88 89 LEU A N 1
ATOM 666 C CA . LEU A 1 89 ? 8.875 4.322 2.103 1.00 93.88 89 LEU A CA 1
ATOM 667 C C . LEU A 1 89 ? 10.384 4.624 2.046 1.00 93.88 89 LEU A C 1
ATOM 669 O O . LEU A 1 89 ? 10.842 5.706 1.704 1.00 93.88 89 LEU A O 1
ATOM 673 N N . GLN A 1 90 ? 11.182 3.685 2.526 1.00 91.75 90 GLN A N 1
ATOM 674 C CA . GLN A 1 90 ? 12.638 3.773 2.505 1.00 91.75 90 GLN A CA 1
ATOM 675 C C . GLN A 1 90 ? 13.217 2.877 1.414 1.00 91.75 90 GLN A C 1
ATOM 677 O O . GLN A 1 90 ? 12.903 1.683 1.358 1.00 91.75 90 GLN A O 1
ATOM 682 N N . ASN A 1 91 ? 14.134 3.438 0.628 1.00 90.31 91 ASN A N 1
ATOM 683 C CA . ASN A 1 91 ? 14.776 2.794 -0.524 1.00 90.31 91 ASN A CA 1
ATOM 684 C C . ASN A 1 91 ? 16.010 2.000 -0.071 1.00 90.31 91 ASN A C 1
ATOM 686 O O . ASN A 1 91 ? 17.105 2.134 -0.615 1.00 90.31 91 ASN A O 1
ATOM 690 N N . LEU A 1 92 ? 15.862 1.213 0.998 1.00 85.44 92 LEU A N 1
ATOM 691 C CA . LEU A 1 92 ? 16.952 0.451 1.597 1.00 85.44 92 LEU A CA 1
ATOM 692 C C . LEU A 1 92 ? 16.629 -1.040 1.586 1.00 85.44 92 LEU A C 1
ATOM 694 O O . LEU A 1 92 ? 15.592 -1.468 2.089 1.00 85.44 92 LEU A O 1
ATOM 698 N N . THR A 1 93 ? 17.567 -1.846 1.091 1.00 82.62 93 THR A N 1
ATOM 699 C CA . THR A 1 93 ? 17.483 -3.313 1.117 1.00 82.62 93 THR A CA 1
ATOM 700 C C . THR A 1 93 ? 18.047 -3.881 2.429 1.00 82.62 93 THR A C 1
ATOM 702 O O . THR A 1 93 ? 18.962 -4.709 2.430 1.00 82.62 93 THR A O 1
ATOM 705 N N . ILE A 1 94 ? 17.583 -3.343 3.561 1.00 86.62 94 ILE A N 1
ATOM 706 C CA . ILE A 1 94 ? 17.977 -3.746 4.924 1.00 86.62 94 ILE A CA 1
ATOM 707 C C . ILE A 1 94 ? 16.731 -4.102 5.751 1.00 86.62 94 ILE A C 1
ATOM 709 O O . ILE A 1 94 ? 15.649 -4.253 5.204 1.00 86.62 94 ILE A O 1
ATOM 713 N N . ASP A 1 95 ? 16.861 -4.273 7.067 1.00 89.31 95 ASP A N 1
ATOM 714 C CA . ASP A 1 95 ? 15.724 -4.530 7.962 1.00 89.31 95 ASP A CA 1
ATOM 715 C C . ASP A 1 95 ? 14.797 -3.301 8.059 1.00 89.31 95 ASP A C 1
ATOM 717 O O . ASP A 1 95 ? 14.981 -2.451 8.929 1.00 89.31 95 ASP A O 1
ATOM 721 N N . ILE A 1 96 ? 13.835 -3.188 7.135 1.00 93.62 96 ILE A N 1
ATOM 722 C CA . ILE A 1 96 ? 12.851 -2.102 7.084 1.00 93.62 96 ILE A CA 1
ATOM 723 C C . ILE A 1 96 ? 11.453 -2.676 7.264 1.00 93.62 96 ILE A C 1
ATOM 725 O O . ILE A 1 96 ? 10.918 -3.344 6.378 1.00 93.62 96 ILE A O 1
ATOM 729 N N . LYS A 1 97 ? 10.857 -2.368 8.414 1.00 94.31 97 LYS A N 1
ATOM 730 C CA . LYS A 1 97 ? 9.542 -2.859 8.822 1.00 94.31 97 LYS A CA 1
ATOM 731 C C . LYS A 1 97 ? 8.468 -1.823 8.531 1.00 94.31 97 LYS A C 1
ATOM 733 O O . LYS A 1 97 ? 8.497 -0.733 9.101 1.00 94.31 97 LYS A O 1
ATOM 738 N N . LEU A 1 98 ? 7.524 -2.183 7.672 1.00 96.38 98 LEU A N 1
ATOM 739 C CA . LEU A 1 98 ? 6.279 -1.459 7.456 1.00 96.38 98 LEU A CA 1
ATOM 740 C C . LEU A 1 98 ? 5.177 -2.148 8.258 1.00 96.38 98 LEU A C 1
ATOM 742 O O . LEU A 1 98 ? 4.906 -3.321 8.032 1.00 96.38 98 LEU A O 1
ATOM 746 N N . GLN A 1 99 ? 4.530 -1.417 9.159 1.00 97.62 99 GLN A N 1
ATOM 747 C CA . GLN A 1 99 ? 3.431 -1.926 9.973 1.00 97.62 99 GLN A CA 1
ATOM 748 C C . GLN A 1 99 ? 2.115 -1.252 9.602 1.00 97.62 99 GLN A C 1
ATOM 750 O O . GLN A 1 99 ? 2.060 -0.032 9.409 1.00 97.62 99 GLN A O 1
ATOM 755 N N . LEU A 1 100 ? 1.049 -2.047 9.611 1.00 97.94 100 LEU A N 1
ATOM 756 C CA . LEU A 1 100 ? -0.330 -1.588 9.586 1.00 97.94 100 LEU A CA 1
ATOM 757 C C . LEU A 1 100 ? -0.922 -1.748 10.990 1.00 97.94 100 LEU A C 1
ATOM 759 O O . LEU A 1 100 ? -1.069 -2.859 11.498 1.00 97.94 100 LEU A O 1
ATOM 763 N N . VAL A 1 101 ? -1.247 -0.630 11.634 1.00 98.50 101 VAL A N 1
ATOM 764 C CA . VAL A 1 101 ? -1.707 -0.597 13.029 1.00 98.50 101 VAL A CA 1
ATOM 765 C C . VAL A 1 101 ? -3.138 -0.082 13.084 1.00 98.50 101 VAL A C 1
ATOM 767 O O . VAL A 1 101 ? -3.450 0.951 12.495 1.00 98.50 101 VAL A O 1
ATOM 770 N N . ASN A 1 102 ? -4.019 -0.784 13.791 1.00 97.88 102 ASN A N 1
ATOM 771 C CA . ASN A 1 102 ? -5.410 -0.360 13.937 1.00 97.88 102 ASN A CA 1
ATOM 772 C C . ASN A 1 102 ? -5.555 0.820 14.932 1.00 97.88 102 ASN A C 1
ATOM 774 O O . ASN A 1 102 ? -4.621 1.117 15.684 1.00 97.88 102 ASN A O 1
ATOM 778 N N . PRO A 1 103 ? -6.729 1.479 15.008 1.00 97.44 103 PRO A N 1
ATOM 779 C CA . PRO A 1 103 ? -6.946 2.614 15.911 1.00 97.44 103 PRO A CA 1
ATOM 780 C C . PRO A 1 103 ? -6.808 2.280 17.406 1.00 97.44 103 PRO A C 1
ATOM 782 O O . PRO A 1 103 ? -6.626 3.177 18.225 1.00 97.44 103 PRO A O 1
ATOM 785 N N . GLN A 1 104 ? -6.896 1.000 17.784 1.00 97.75 104 GLN A N 1
ATOM 786 C CA . GLN A 1 104 ? -6.683 0.524 19.156 1.00 97.75 104 GLN A CA 1
ATOM 787 C C . GLN A 1 104 ? -5.195 0.303 19.484 1.00 97.75 104 GLN A C 1
ATOM 789 O O . GLN A 1 104 ? -4.864 -0.032 20.620 1.00 97.75 104 GLN A O 1
ATOM 794 N N . GLY A 1 105 ? -4.297 0.496 18.514 1.00 97.00 105 GLY A N 1
ATOM 795 C CA . GLY A 1 105 ? -2.854 0.334 18.674 1.00 97.00 105 GLY A CA 1
ATOM 796 C C . GLY A 1 105 ? -2.341 -1.090 18.446 1.00 97.00 105 GLY A C 1
ATOM 797 O O . GLY A 1 105 ? -1.159 -1.339 18.676 1.00 97.00 105 GLY A O 1
ATOM 798 N N . ALA A 1 106 ? -3.184 -2.021 17.993 1.00 98.00 106 ALA A N 1
ATOM 799 C CA . ALA A 1 106 ? -2.749 -3.370 17.646 1.00 98.00 106 ALA A CA 1
ATOM 800 C C . ALA A 1 106 ? -2.111 -3.386 16.251 1.00 98.00 106 ALA A C 1
ATOM 802 O O . ALA A 1 106 ? -2.693 -2.875 15.291 1.00 98.00 106 ALA A O 1
ATOM 803 N N . VAL A 1 107 ? -0.927 -3.994 16.138 1.00 97.81 107 VAL A N 1
ATOM 804 C CA . VAL A 1 107 ? -0.305 -4.302 14.843 1.00 97.81 107 VAL A CA 1
ATOM 805 C C . VAL A 1 107 ? -1.120 -5.417 14.200 1.00 97.81 107 VAL A C 1
ATOM 807 O O . VAL A 1 107 ? -1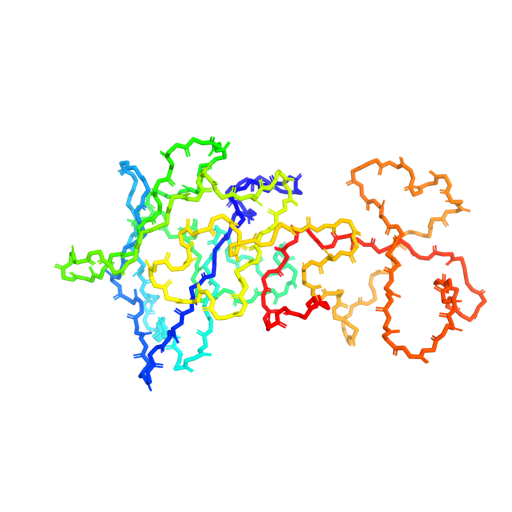.208 -6.514 14.749 1.00 97.81 107 VAL A O 1
ATOM 810 N N . ILE A 1 108 ? -1.760 -5.107 13.077 1.00 97.31 108 ILE A N 1
ATOM 811 C CA . ILE A 1 108 ? -2.552 -6.064 12.302 1.00 97.31 108 ILE A CA 1
ATOM 812 C C . ILE A 1 108 ? -1.651 -6.855 11.365 1.00 97.31 108 ILE A C 1
ATOM 814 O O . ILE A 1 108 ? -1.859 -8.052 11.195 1.00 97.31 108 ILE A O 1
ATOM 818 N N . ASP A 1 109 ? -0.659 -6.183 10.788 1.00 97.31 109 ASP A N 1
ATOM 819 C C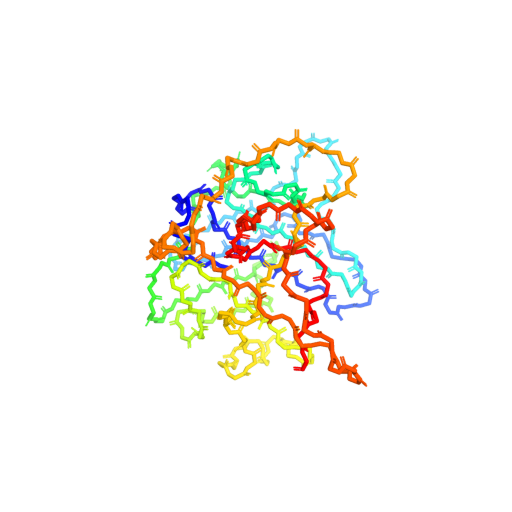A . ASP A 1 109 ? 0.304 -6.769 9.867 1.00 97.31 109 ASP A CA 1
ATOM 820 C C . ASP A 1 109 ? 1.632 -6.001 9.944 1.00 97.31 109 ASP A C 1
ATOM 822 O O . ASP A 1 109 ? 1.646 -4.792 10.214 1.00 97.31 109 ASP A O 1
ATOM 826 N N . GLU A 1 110 ? 2.743 -6.694 9.723 1.00 96.31 110 GLU A N 1
ATOM 827 C CA . GLU A 1 110 ? 4.084 -6.118 9.620 1.00 96.31 110 GLU A CA 1
ATOM 828 C C . GLU A 1 110 ? 4.833 -6.844 8.516 1.00 96.31 110 GLU A C 1
ATOM 830 O O . GLU A 1 110 ? 5.060 -8.034 8.650 1.00 96.31 110 GLU A O 1
ATOM 835 N N . ILE A 1 111 ? 5.311 -6.111 7.507 1.00 94.31 111 ILE A N 1
ATOM 836 C CA . ILE A 1 111 ? 6.202 -6.670 6.492 1.00 94.31 111 ILE A CA 1
ATOM 837 C C . ILE A 1 111 ? 7.600 -6.074 6.604 1.00 94.31 111 ILE A C 1
ATOM 839 O O . ILE A 1 111 ? 7.783 -4.855 6.692 1.00 94.31 111 ILE A O 1
ATOM 843 N N . ASN A 1 112 ? 8.618 -6.928 6.534 1.00 93.75 112 ASN A N 1
ATOM 844 C CA . ASN A 1 112 ? 10.006 -6.494 6.390 1.00 93.75 112 ASN A CA 1
ATOM 845 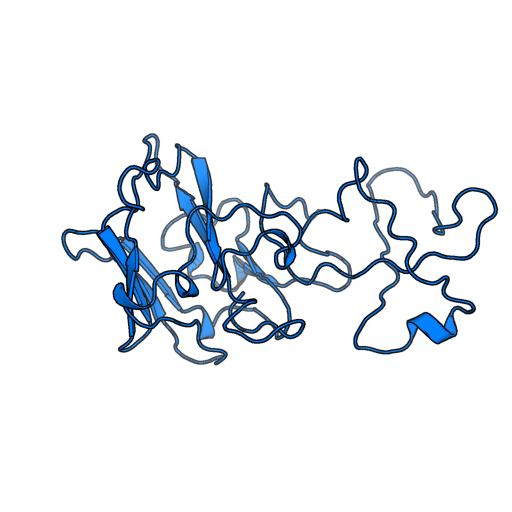C C . ASN A 1 112 ? 10.368 -6.332 4.915 1.00 93.75 112 ASN A C 1
ATOM 847 O O . ASN A 1 112 ? 11.110 -7.136 4.340 1.00 93.75 112 ASN A O 1
ATOM 851 N N . TYR A 1 113 ? 9.811 -5.303 4.280 1.00 92.19 113 TYR A N 1
ATOM 852 C CA . TYR A 1 113 ? 9.920 -5.181 2.834 1.00 92.19 113 TYR A CA 1
ATOM 853 C C . TYR A 1 113 ? 11.347 -4.899 2.359 1.00 92.19 113 TYR A C 1
ATOM 855 O O . TYR A 1 113 ? 11.671 -5.228 1.224 1.00 92.19 113 TYR A O 1
ATOM 863 N N . GLY A 1 114 ? 12.239 -4.378 3.206 1.00 91.12 114 GLY A N 1
ATOM 864 C CA . GLY A 1 114 ? 13.647 -4.204 2.835 1.00 91.12 114 GLY A CA 1
ATOM 865 C C . GLY A 1 114 ? 14.406 -5.528 2.613 1.00 91.12 114 GLY A C 1
ATOM 866 O O . GLY A 1 114 ? 15.485 -5.523 2.026 1.00 91.12 114 GLY A O 1
ATOM 867 N N . LYS A 1 115 ? 13.828 -6.678 2.993 1.00 90.06 115 LYS A N 1
ATOM 868 C CA . LYS A 1 115 ? 14.336 -8.023 2.652 1.00 90.06 115 LYS A CA 1
ATOM 869 C C . LYS A 1 115 ? 13.582 -8.702 1.502 1.00 90.06 115 LYS A C 1
ATOM 871 O O . LYS A 1 115 ? 13.933 -9.820 1.129 1.00 90.06 115 LYS A O 1
ATOM 876 N N . LEU A 1 116 ? 12.551 -8.059 0.957 1.00 90.94 116 LEU A N 1
ATOM 877 C CA . LEU A 1 116 ? 11.748 -8.592 -0.142 1.00 90.94 116 LEU A CA 1
ATOM 878 C C . LEU A 1 116 ? 12.385 -8.268 -1.506 1.00 90.94 116 LEU A C 1
ATOM 880 O O . LEU A 1 116 ? 13.103 -7.275 -1.632 1.00 90.94 116 LEU A O 1
ATOM 884 N N . PRO A 1 117 ? 12.125 -9.079 -2.547 1.00 86.19 117 PRO A N 1
ATOM 885 C CA . PRO A 1 117 ? 12.768 -8.954 -3.852 1.00 86.19 117 PRO A CA 1
ATOM 886 C C . PRO A 1 117 ? 12.134 -7.847 -4.713 1.00 86.19 117 PRO A C 1
ATOM 888 O O . PRO A 1 117 ? 11.557 -8.128 -5.759 1.00 86.19 117 PRO A O 1
ATOM 891 N N . TRP A 1 118 ? 12.221 -6.584 -4.296 1.00 83.38 118 TRP A N 1
ATOM 892 C CA . TRP A 1 118 ? 11.905 -5.430 -5.150 1.00 83.38 118 TRP A CA 1
ATOM 893 C C . TRP A 1 118 ? 13.182 -4.823 -5.744 1.00 83.38 118 TRP A C 1
ATOM 895 O O . TRP A 1 118 ? 14.289 -5.045 -5.257 1.00 83.38 118 TRP A O 1
ATOM 905 N N . LEU A 1 119 ? 13.025 -4.073 -6.835 1.00 78.81 119 LEU A N 1
ATOM 906 C CA . LEU A 1 119 ? 14.117 -3.426 -7.560 1.00 78.81 119 LEU A CA 1
ATOM 907 C C . LEU A 1 119 ? 13.792 -1.945 -7.770 1.00 78.81 119 LEU A C 1
ATOM 909 O O . LEU A 1 119 ? 12.622 -1.563 -7.808 1.00 78.81 119 LEU A O 1
ATOM 913 N N . ILE A 1 120 ? 14.832 -1.133 -7.951 1.00 80.06 120 ILE A N 1
ATOM 914 C CA . ILE A 1 120 ? 14.705 0.284 -8.313 1.00 80.06 120 ILE A CA 1
ATOM 915 C C . ILE A 1 120 ? 13.844 0.407 -9.575 1.00 80.06 120 ILE A C 1
ATOM 917 O O . ILE A 1 120 ? 14.067 -0.302 -10.563 1.00 80.06 120 ILE A O 1
ATOM 921 N N . GLY A 1 121 ? 12.853 1.294 -9.534 1.00 74.06 121 GLY A N 1
ATOM 922 C CA . GLY A 1 121 ? 11.928 1.543 -10.634 1.00 74.06 121 GLY A CA 1
ATOM 923 C C . GLY A 1 121 ? 10.911 0.437 -10.875 1.00 74.06 121 GLY A C 1
ATOM 924 O O . GLY A 1 121 ? 10.330 0.378 -11.959 1.00 74.06 121 GLY A O 1
ATOM 925 N N . GLN A 1 122 ? 10.734 -0.484 -9.925 1.00 75.56 122 GLN A N 1
ATOM 926 C CA . GLN A 1 122 ? 9.884 -1.651 -10.113 1.00 75.56 122 GLN A CA 1
ATOM 927 C C . GLN A 1 122 ? 8.971 -1.896 -8.920 1.00 75.56 122 GLN A C 1
ATOM 929 O O . GLN A 1 122 ? 9.358 -1.838 -7.752 1.00 75.56 122 GLN A O 1
ATOM 934 N N . SER A 1 123 ? 7.738 -2.268 -9.238 1.00 76.50 123 SER A N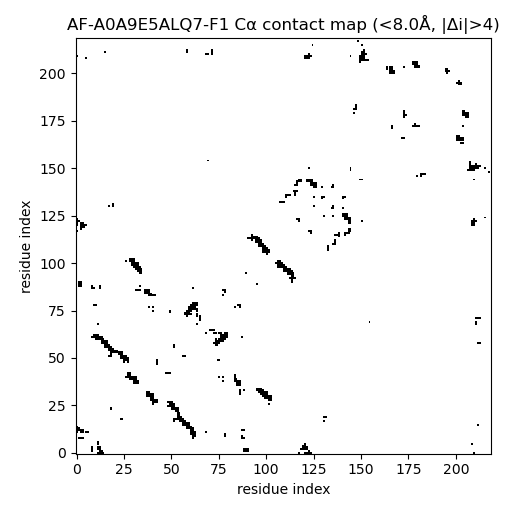 1
ATOM 935 C CA . SER A 1 123 ? 6.839 -2.880 -8.269 1.00 76.50 123 SER A CA 1
ATOM 936 C C . SER A 1 123 ? 7.141 -4.368 -8.076 1.00 76.50 123 SER A C 1
ATOM 938 O O . SER A 1 123 ? 7.788 -5.009 -8.913 1.00 76.50 123 SER A O 1
ATOM 940 N N . ALA A 1 124 ? 6.649 -4.915 -6.969 1.00 77.88 124 ALA A N 1
ATOM 941 C CA . ALA A 1 124 ? 6.622 -6.342 -6.705 1.00 77.88 124 ALA A CA 1
ATOM 942 C C . ALA A 1 124 ? 5.179 -6.755 -6.402 1.00 77.88 124 ALA A C 1
ATOM 944 O O . ALA A 1 124 ? 4.465 -6.049 -5.689 1.00 77.88 124 ALA A O 1
ATOM 945 N N . LEU A 1 125 ? 4.769 -7.889 -6.957 1.00 78.44 125 LEU A N 1
ATOM 946 C CA . LEU A 1 125 ? 3.453 -8.483 -6.777 1.00 78.44 125 LEU A CA 1
ATOM 947 C C . LEU A 1 125 ? 3.504 -9.558 -5.697 1.00 78.44 125 LEU A C 1
ATOM 949 O O . LEU A 1 125 ? 4.358 -10.437 -5.745 1.00 78.44 125 LEU A O 1
ATOM 953 N N . LEU A 1 126 ? 2.527 -9.565 -4.801 1.00 81.12 126 LEU A N 1
ATOM 954 C CA . LEU A 1 126 ? 2.288 -10.689 -3.904 1.00 81.12 126 LEU A CA 1
ATOM 955 C C . LEU A 1 126 ? 1.523 -11.814 -4.630 1.00 81.12 126 LEU A C 1
ATOM 957 O O . LEU A 1 126 ? 0.447 -11.586 -5.190 1.00 81.12 126 LEU A O 1
ATOM 961 N N . LYS A 1 127 ? 2.074 -13.033 -4.630 1.00 79.25 127 LYS A N 1
ATOM 962 C CA . LYS A 1 127 ? 1.477 -14.217 -5.266 1.00 79.25 127 LYS A CA 1
ATOM 963 C C . LYS A 1 127 ? 0.090 -14.518 -4.696 1.00 79.25 127 LYS A C 1
ATOM 965 O O . LYS A 1 127 ? -0.145 -14.417 -3.491 1.00 79.25 127 LYS A O 1
ATOM 970 N N . GLY A 1 128 ? -0.810 -14.978 -5.567 1.00 77.81 128 GLY A N 1
ATOM 971 C CA . GLY A 1 128 ? -2.103 -15.510 -5.147 1.00 77.81 128 GLY A CA 1
ATOM 972 C C . GLY A 1 128 ? -1.923 -16.634 -4.124 1.00 77.81 128 GLY A C 1
ATOM 973 O O . GLY A 1 128 ? -1.146 -17.559 -4.349 1.00 77.81 128 GLY A O 1
ATOM 974 N N . GLY A 1 129 ? -2.624 -16.534 -2.995 1.00 78.69 129 GLY A N 1
ATOM 975 C CA . GLY A 1 129 ? -2.502 -17.481 -1.882 1.00 78.69 129 GLY A CA 1
ATOM 976 C C . GLY A 1 129 ? -1.497 -17.080 -0.799 1.00 78.69 129 GLY A C 1
ATOM 977 O O . GLY A 1 129 ? -1.534 -17.681 0.265 1.00 78.69 129 GLY A O 1
ATOM 978 N N . CYS A 1 130 ? -0.686 -16.037 -1.007 1.00 85.75 130 CYS A N 1
ATOM 979 C CA . CYS A 1 130 ? 0.219 -15.493 0.014 1.00 85.75 130 CYS A CA 1
ATOM 980 C C . CYS A 1 130 ? -0.365 -14.270 0.751 1.00 85.75 130 CYS A C 1
ATOM 982 O O . CYS A 1 130 ? 0.379 -13.410 1.202 1.00 85.75 130 CYS A O 1
ATOM 984 N N . TYR A 1 131 ? -1.693 -14.148 0.823 1.00 85.94 131 TYR A N 1
ATOM 985 C CA . TYR A 1 131 ? -2.378 -12.945 1.320 1.00 85.94 131 TYR A CA 1
ATOM 986 C C . TYR A 1 131 ? -2.605 -12.902 2.837 1.00 85.94 131 TYR A C 1
ATOM 988 O O . TYR A 1 131 ? -3.242 -11.971 3.328 1.00 85.94 131 TYR A O 1
ATOM 996 N N . ASP A 1 132 ? -2.170 -13.922 3.571 1.00 91.25 132 ASP A N 1
ATOM 997 C CA . ASP A 1 132 ? -2.186 -13.888 5.030 1.00 91.25 132 ASP A CA 1
ATOM 998 C C . ASP A 1 132 ? -0.950 -13.166 5.589 1.00 91.25 132 ASP A C 1
ATOM 1000 O O . ASP A 1 132 ? 0.065 -13.035 4.907 1.00 91.25 132 ASP A O 1
ATOM 1004 N N . VAL A 1 133 ? -1.058 -12.754 6.854 1.00 91.81 133 VAL A N 1
ATOM 1005 C CA . VAL A 1 133 ? -0.076 -11.958 7.618 1.00 91.81 133 VAL A CA 1
ATOM 1006 C C . VAL A 1 133 ? 1.246 -12.674 7.923 1.00 91.81 133 VAL A C 1
ATOM 1008 O O . VAL A 1 133 ? 2.043 -12.178 8.706 1.00 91.81 133 VAL A O 1
ATOM 1011 N N . THR A 1 134 ? 1.446 -13.893 7.421 1.00 93.25 134 THR A N 1
ATOM 1012 C CA . THR A 1 134 ? 2.710 -14.630 7.576 1.00 93.25 134 THR A CA 1
ATOM 1013 C C . THR A 1 134 ? 3.320 -15.000 6.233 1.00 93.25 134 THR A C 1
ATOM 1015 O O . THR A 1 134 ? 4.536 -14.952 6.061 1.00 93.25 134 THR A O 1
ATOM 1018 N N . SER A 1 135 ? 2.493 -15.356 5.250 1.00 92.06 135 SER A N 1
ATOM 1019 C CA . SER A 1 135 ? 2.963 -15.687 3.906 1.00 92.06 135 SER A CA 1
ATOM 1020 C C . SER A 1 135 ? 3.448 -14.448 3.150 1.00 92.06 135 SER A C 1
ATOM 1022 O O . SER A 1 135 ? 4.369 -14.549 2.340 1.00 92.06 135 SER A O 1
ATOM 1024 N N . ASN A 1 136 ? 2.878 -13.271 3.425 1.00 91.88 136 ASN A N 1
ATOM 1025 C CA . ASN A 1 136 ? 3.326 -11.995 2.858 1.00 91.88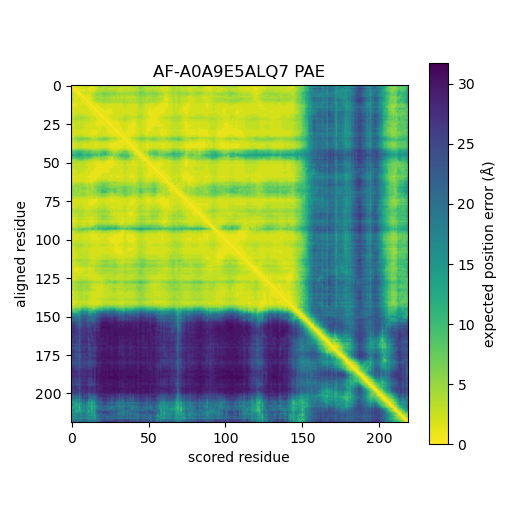 136 ASN A CA 1
ATOM 1026 C C . ASN A 1 136 ? 4.723 -11.550 3.348 1.00 91.88 136 ASN A C 1
ATOM 1028 O O . ASN A 1 136 ? 5.299 -10.643 2.750 1.00 91.88 136 ASN A O 1
ATOM 1032 N N . ASP A 1 137 ? 5.311 -12.220 4.341 1.00 94.38 137 ASP A N 1
ATOM 1033 C CA . ASP A 1 137 ? 6.688 -11.986 4.799 1.00 94.38 137 ASP A CA 1
ATOM 1034 C C . ASP A 1 137 ? 7.737 -12.824 4.058 1.00 94.38 137 ASP A C 1
ATOM 1036 O O . ASP A 1 137 ? 8.947 -12.618 4.200 1.00 94.38 137 ASP A O 1
ATOM 1040 N N . ILE A 1 138 ? 7.297 -13.801 3.263 1.00 91.56 138 ILE A N 1
ATOM 1041 C CA . ILE A 1 138 ? 8.182 -14.743 2.584 1.00 91.56 138 ILE A CA 1
ATOM 1042 C C . ILE A 1 138 ? 8.651 -14.123 1.266 1.00 91.56 138 ILE A C 1
ATOM 1044 O O . ILE A 1 138 ? 7.843 -13.835 0.389 1.00 91.56 138 ILE A O 1
ATOM 1048 N N . ALA A 1 139 ? 9.965 -13.974 1.073 1.00 90.81 139 ALA A N 1
ATOM 1049 C CA . ALA A 1 139 ? 10.532 -13.402 -0.156 1.00 90.81 139 ALA A CA 1
ATOM 1050 C C . ALA A 1 139 ? 10.027 -14.101 -1.434 1.00 90.81 139 ALA A C 1
ATOM 1052 O O . ALA A 1 139 ? 9.658 -13.432 -2.395 1.00 90.81 139 ALA A O 1
ATOM 1053 N N . ASP A 1 140 ? 9.912 -15.431 -1.416 1.00 87.00 140 ASP A N 1
ATOM 1054 C CA . ASP A 1 140 ? 9.393 -16.219 -2.541 1.00 87.00 140 ASP A CA 1
ATOM 1055 C C . ASP A 1 140 ? 7.903 -15.982 -2.827 1.00 87.00 140 ASP A C 1
ATOM 1057 O O . ASP A 1 140 ? 7.429 -16.347 -3.903 1.00 87.00 140 ASP A O 1
ATOM 1061 N N . CYS A 1 141 ? 7.146 -15.377 -1.911 1.00 85.19 141 CYS A N 1
ATOM 1062 C CA . CYS A 1 141 ? 5.773 -14.948 -2.167 1.00 85.19 141 CYS A CA 1
ATOM 1063 C C . CYS A 1 141 ? 5.702 -13.653 -2.987 1.00 85.19 141 CYS A C 1
ATOM 1065 O O . CYS A 1 141 ? 4.636 -13.338 -3.510 1.00 85.19 141 CYS A O 1
ATOM 1067 N N . TRP A 1 142 ? 6.816 -12.942 -3.173 1.00 85.06 142 TRP A N 1
ATOM 1068 C CA . TRP A 1 142 ? 6.869 -11.704 -3.941 1.00 85.06 142 TRP A CA 1
ATOM 1069 C C . TRP A 1 142 ? 7.538 -11.910 -5.298 1.00 85.06 142 TRP A C 1
ATOM 1071 O O . TRP A 1 142 ? 8.637 -12.446 -5.419 1.00 85.06 142 TRP A O 1
ATOM 1081 N N . LEU A 1 143 ? 6.855 -11.461 -6.342 1.00 77.12 143 LEU A N 1
ATOM 1082 C CA . LEU A 1 143 ? 7.308 -11.497 -7.722 1.00 77.12 143 LEU A CA 1
ATOM 1083 C C . LEU A 1 143 ? 7.749 -10.090 -8.142 1.00 77.12 143 LEU A C 1
ATOM 1085 O O . LEU A 1 143 ? 6.883 -9.232 -8.350 1.00 77.12 143 LEU A O 1
ATOM 1089 N N . PRO A 1 144 ? 9.058 -9.816 -8.299 1.00 73.88 144 PRO A N 1
ATOM 1090 C CA . PRO A 1 144 ? 9.501 -8.565 -8.904 1.00 73.88 144 PRO A CA 1
ATOM 1091 C C . PRO A 1 144 ? 8.931 -8.403 -10.312 1.00 73.88 144 PRO A C 1
ATOM 1093 O O . PRO A 1 144 ? 8.616 -9.377 -11.003 1.00 73.88 144 PRO A O 1
ATOM 1096 N N . SER A 1 145 ? 8.845 -7.155 -10.764 1.00 67.00 145 SER A N 1
ATOM 1097 C CA . SER A 1 145 ? 8.598 -6.875 -12.180 1.00 67.00 145 SER A CA 1
ATOM 1098 C C . SER A 1 145 ? 9.711 -7.492 -13.008 1.00 67.00 145 SER A C 1
ATOM 1100 O O . SER A 1 145 ? 10.875 -7.483 -12.618 1.00 67.00 145 SER A O 1
ATOM 1102 N N . THR A 1 146 ? 9.377 -8.024 -14.176 1.00 57.28 146 THR A N 1
ATOM 1103 C CA . THR A 1 146 ? 10.406 -8.490 -15.105 1.00 57.28 146 THR A CA 1
ATOM 1104 C C . THR A 1 146 ? 10.302 -7.717 -16.404 1.00 57.28 146 THR A C 1
ATOM 1106 O O . THR A 1 146 ? 9.255 -7.163 -16.732 1.00 57.28 146 THR A O 1
ATOM 1109 N N . PRO A 1 147 ? 11.358 -7.713 -17.227 1.00 49.47 147 PRO A N 1
ATOM 1110 C CA . PRO A 1 147 ? 11.251 -7.160 -18.561 1.00 49.47 147 PRO A CA 1
ATOM 1111 C C . PRO A 1 147 ? 10.144 -7.773 -19.442 1.00 49.47 147 PRO A C 1
ATOM 1113 O O . PRO A 1 147 ? 9.729 -7.126 -20.406 1.00 49.47 147 PRO A O 1
ATOM 1116 N N . ALA A 1 148 ? 9.692 -8.991 -19.121 1.00 42.78 148 ALA A N 1
ATOM 1117 C CA . ALA A 1 148 ? 8.634 -9.716 -19.821 1.00 42.78 148 ALA A CA 1
ATOM 1118 C C . ALA A 1 148 ? 7.225 -9.461 -19.247 1.00 42.78 148 ALA A C 1
ATOM 1120 O O . ALA A 1 148 ? 6.248 -9.652 -19.966 1.00 42.78 148 ALA A O 1
ATOM 1121 N N . CYS A 1 149 ? 7.121 -8.983 -18.001 1.00 39.06 149 CYS A N 1
ATOM 1122 C CA . CYS A 1 149 ? 5.864 -8.662 -17.324 1.00 39.06 149 CYS A CA 1
ATOM 1123 C C . CYS A 1 149 ? 5.884 -7.191 -16.890 1.00 39.06 149 CYS A C 1
ATOM 1125 O O . CYS A 1 149 ? 6.551 -6.836 -15.919 1.00 39.06 149 CYS A O 1
ATOM 1127 N N . GLY A 1 150 ? 5.173 -6.328 -17.619 1.00 38.03 150 GLY A N 1
ATOM 1128 C CA . GLY A 1 150 ? 4.845 -4.989 -17.126 1.00 38.03 150 GLY A CA 1
ATOM 1129 C C . GLY A 1 150 ? 3.624 -5.077 -16.214 1.00 38.03 150 GLY A C 1
ATOM 1130 O O . GLY A 1 150 ? 2.652 -5.731 -16.586 1.00 38.03 150 GLY A O 1
ATOM 1131 N N . TYR A 1 151 ? 3.675 -4.455 -15.037 1.00 40.56 151 TYR A N 1
ATOM 1132 C CA . TYR A 1 151 ? 2.505 -4.335 -14.167 1.00 40.56 151 TYR A CA 1
ATOM 1133 C C . TYR A 1 151 ? 1.797 -3.021 -14.455 1.00 40.56 151 TYR A C 1
ATOM 1135 O O . TYR A 1 151 ? 2.419 -1.963 -14.365 1.00 40.56 151 TYR A O 1
ATOM 1143 N N . GLY A 1 152 ? 0.515 -3.139 -14.787 1.00 37.03 152 GLY A N 1
ATOM 1144 C CA . GLY A 1 152 ? -0.387 -2.045 -15.104 1.00 37.03 152 GLY A CA 1
ATOM 1145 C C . GLY A 1 152 ? -0.855 -2.059 -16.560 1.00 37.03 152 GLY A C 1
ATOM 1146 O O . GLY A 1 152 ? -0.238 -2.631 -17.466 1.00 37.03 152 GLY A O 1
ATOM 1147 N N . THR A 1 153 ? -2.052 -1.520 -16.771 1.00 31.78 153 THR A N 1
ATOM 1148 C CA . THR A 1 153 ? -2.661 -1.441 -18.094 1.00 31.78 153 THR A CA 1
ATOM 1149 C C . THR A 1 153 ? -1.878 -0.458 -18.950 1.00 31.78 153 THR A C 1
ATOM 1151 O O . THR A 1 153 ? -1.716 0.703 -18.572 1.00 31.78 153 THR A O 1
ATOM 1154 N N . TYR A 1 154 ? -1.498 -0.890 -20.158 1.00 33.09 154 TYR A N 1
ATOM 1155 C CA . TYR A 1 154 ? -1.314 0.029 -21.279 1.00 33.09 154 TYR A CA 1
ATOM 1156 C C . TYR A 1 154 ? -2.437 1.068 -21.223 1.00 33.09 154 TYR A C 1
ATOM 1158 O O . TYR A 1 154 ? -3.608 0.697 -21.122 1.00 33.09 154 TYR A O 1
ATOM 1166 N N . PHE A 1 155 ? -2.051 2.341 -21.250 1.00 34.28 155 PHE A N 1
ATOM 1167 C CA . PHE A 1 155 ? -2.917 3.502 -21.408 1.00 34.28 155 PHE A CA 1
ATOM 1168 C C . PHE A 1 155 ? -4.270 3.172 -22.045 1.00 34.28 155 PHE A C 1
ATOM 1170 O O . PHE A 1 155 ? -4.334 2.559 -23.114 1.00 34.28 155 PHE A O 1
ATOM 1177 N N . GLY A 1 156 ? -5.337 3.642 -21.395 1.00 29.02 156 GLY A N 1
ATOM 1178 C CA . GLY A 1 156 ? -6.708 3.509 -21.855 1.00 29.02 156 GLY A CA 1
ATOM 1179 C C . GLY A 1 156 ? -6.865 3.776 -23.350 1.00 29.02 156 GLY A C 1
ATOM 1180 O O . GLY A 1 156 ? -6.839 4.916 -23.811 1.00 29.02 156 GLY A O 1
ATOM 1181 N N . LEU A 1 157 ? -7.144 2.720 -24.108 1.00 30.92 157 LEU A N 1
ATOM 1182 C CA . LEU A 1 157 ? -7.756 2.852 -25.421 1.00 30.92 157 LEU A CA 1
ATOM 1183 C C . LEU A 1 157 ? -9.259 3.075 -25.233 1.00 30.92 157 LEU A C 1
ATOM 1185 O O . LEU A 1 157 ? -10.069 2.179 -25.436 1.00 30.92 157 LEU A O 1
ATOM 1189 N N . SER A 1 158 ? -9.626 4.293 -24.833 1.00 31.38 158 SER A N 1
ATOM 1190 C CA . SER A 1 158 ? -10.861 4.914 -25.341 1.00 31.38 158 SER A CA 1
ATOM 1191 C C . SER A 1 158 ? -10.892 6.442 -25.266 1.00 31.38 158 SER A C 1
ATOM 1193 O O . SER A 1 158 ? -11.748 7.044 -25.905 1.00 31.38 158 SER A O 1
ATOM 1195 N N . SER A 1 159 ? -9.945 7.115 -24.609 1.00 29.53 159 SER A N 1
ATOM 1196 C CA . SER A 1 159 ? -9.918 8.581 -24.655 1.00 29.53 159 SER A CA 1
ATOM 1197 C C . SER A 1 159 ? -8.545 9.128 -24.289 1.00 29.53 159 SER A C 1
ATOM 1199 O O . SER A 1 159 ? -8.279 9.340 -23.116 1.00 29.53 159 SER A O 1
ATOM 1201 N N . TYR A 1 160 ? -7.674 9.283 -25.286 1.00 28.41 160 TYR A N 1
ATOM 1202 C CA . TYR A 1 160 ? -6.694 10.367 -25.480 1.00 28.41 160 TYR A CA 1
ATOM 1203 C C . TYR A 1 160 ? -5.650 9.882 -26.495 1.00 28.41 160 TYR A C 1
ATOM 1205 O O . TYR A 1 160 ? -4.694 9.184 -26.168 1.00 28.41 160 TYR A O 1
ATOM 1213 N N . VAL A 1 161 ? -5.848 10.251 -27.762 1.00 28.88 161 VAL A N 1
ATOM 1214 C CA . VAL A 1 161 ? -4.790 10.208 -28.775 1.00 28.88 161 VAL A CA 1
ATOM 1215 C C . VAL A 1 161 ? -3.893 11.407 -28.497 1.00 28.88 161 VAL A C 1
ATOM 1217 O O . VAL A 1 161 ? -4.152 12.508 -28.972 1.00 28.88 161 VAL A O 1
ATOM 1220 N N . VAL A 1 162 ? -2.859 11.215 -27.688 1.00 28.86 162 VAL A N 1
ATOM 1221 C CA . VAL A 1 162 ? -1.669 12.058 -27.796 1.00 28.86 162 VAL A CA 1
ATOM 1222 C C . VAL A 1 162 ? -0.696 11.209 -28.590 1.00 28.86 162 VAL A C 1
ATOM 1224 O O . VAL A 1 162 ? -0.173 10.244 -28.048 1.00 28.86 162 VAL A O 1
ATOM 1227 N N . ASP A 1 163 ? -0.562 11.477 -29.892 1.00 35.03 163 ASP A N 1
ATOM 1228 C CA . ASP A 1 163 ? 0.399 10.784 -30.758 1.00 35.03 163 ASP A CA 1
ATOM 1229 C C . ASP A 1 163 ? 1.796 10.919 -30.119 1.00 35.03 163 ASP A C 1
ATOM 1231 O O . ASP A 1 163 ? 2.355 12.022 -30.118 1.00 35.03 163 ASP A O 1
ATOM 1235 N N . PRO A 1 164 ? 2.381 9.848 -29.546 1.00 38.62 164 PRO A N 1
ATOM 1236 C CA . PRO A 1 164 ? 3.778 9.907 -29.154 1.00 38.62 164 PRO A CA 1
ATOM 1237 C C . PRO A 1 164 ? 4.610 10.082 -30.435 1.00 38.62 164 PRO A C 1
ATOM 1239 O O . PRO A 1 164 ? 4.236 9.540 -31.484 1.00 38.62 164 PRO A O 1
ATOM 1242 N N . PRO A 1 165 ? 5.722 10.840 -30.404 1.00 37.16 165 PRO A N 1
ATOM 1243 C CA . PRO A 1 165 ? 6.508 11.080 -31.605 1.00 37.16 165 PRO A CA 1
ATOM 1244 C C . PRO A 1 165 ? 6.949 9.737 -32.216 1.00 37.16 165 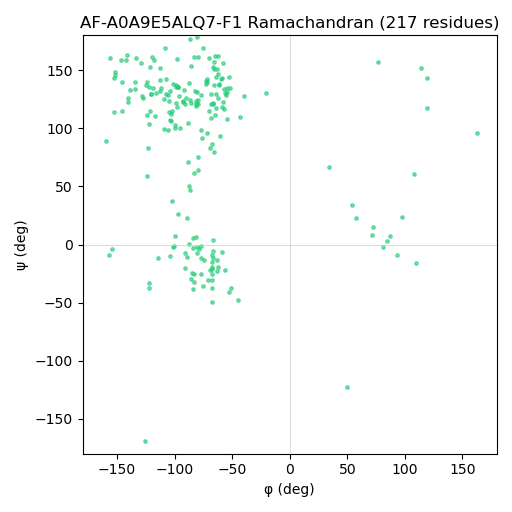PRO A C 1
ATOM 1246 O O . PRO A 1 165 ? 7.405 8.854 -31.484 1.00 37.16 165 PRO A O 1
ATOM 1249 N N . PRO A 1 166 ? 6.807 9.551 -33.541 1.00 40.03 166 PRO A N 1
ATOM 1250 C CA . PRO A 1 166 ? 7.164 8.299 -34.189 1.00 40.03 166 PRO A CA 1
ATOM 1251 C C . PRO A 1 166 ? 8.662 8.032 -34.024 1.00 40.03 166 PRO A C 1
ATOM 1253 O O . PRO A 1 166 ? 9.501 8.865 -34.377 1.00 40.03 166 PRO A O 1
ATOM 1256 N N . CYS A 1 167 ? 8.993 6.852 -33.506 1.00 39.19 167 CYS A N 1
ATOM 1257 C CA . CYS A 1 167 ? 10.356 6.338 -33.484 1.00 39.19 167 CYS A CA 1
ATOM 1258 C C . CYS A 1 167 ? 10.760 6.032 -34.938 1.00 39.19 167 CYS A C 1
ATOM 1260 O O . CYS A 1 167 ? 10.069 5.283 -35.628 1.00 39.19 167 CYS A O 1
ATOM 1262 N N . LYS A 1 168 ? 11.831 6.660 -35.443 1.00 39.28 168 LYS A N 1
ATOM 1263 C CA . LYS A 1 168 ? 12.203 6.594 -36.870 1.00 39.28 168 LYS A CA 1
ATOM 1264 C C . LYS A 1 168 ? 12.996 5.332 -37.198 1.00 39.28 168 LYS A C 1
ATOM 1266 O O . LYS A 1 168 ? 13.010 4.899 -38.348 1.00 39.28 168 LYS A O 1
ATOM 1271 N N . THR A 1 169 ? 13.679 4.748 -36.212 1.00 44.66 169 THR A N 1
ATOM 1272 C CA . THR A 1 169 ? 14.477 3.529 -36.370 1.00 44.66 169 THR A CA 1
ATOM 1273 C C . THR A 1 169 ? 14.462 2.658 -35.108 1.00 44.66 169 THR A C 1
ATOM 1275 O O . THR A 1 169 ? 14.260 3.139 -33.997 1.00 44.66 169 THR A O 1
ATOM 1278 N N . ALA A 1 170 ? 14.774 1.365 -35.252 1.00 41.09 170 ALA A N 1
ATOM 1279 C CA . ALA A 1 170 ? 14.940 0.442 -34.121 1.00 41.09 170 ALA A CA 1
ATOM 1280 C C . ALA A 1 170 ? 16.107 0.812 -33.173 1.00 41.09 170 ALA A C 1
ATOM 1282 O O . ALA A 1 170 ? 16.208 0.266 -32.074 1.00 41.09 170 ALA A O 1
ATOM 1283 N N . ALA A 1 171 ? 17.005 1.716 -33.585 1.00 43.91 171 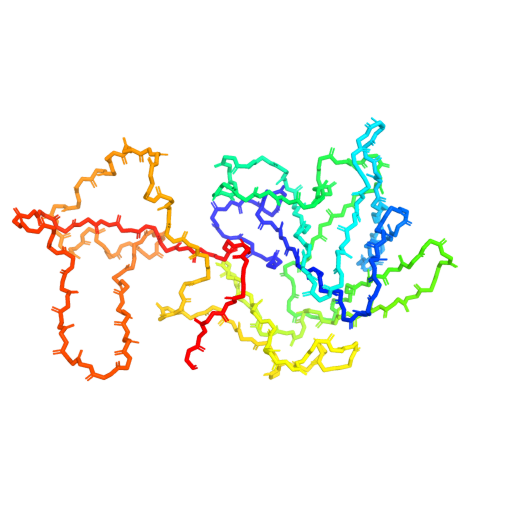ALA A N 1
ATOM 1284 C CA . ALA A 1 171 ? 18.078 2.236 -32.740 1.00 43.91 171 ALA A CA 1
ATOM 1285 C C . ALA A 1 171 ? 17.573 3.291 -31.739 1.00 43.91 171 ALA A C 1
ATOM 1287 O O . ALA A 1 171 ? 18.135 3.399 -30.651 1.00 43.91 171 ALA A O 1
ATOM 1288 N N . ASP A 1 172 ? 16.472 3.981 -32.052 1.00 42.09 172 ASP A N 1
ATOM 1289 C CA . ASP A 1 172 ? 15.843 4.973 -31.168 1.00 42.09 172 ASP A CA 1
ATOM 1290 C C . ASP A 1 172 ? 15.232 4.311 -29.912 1.00 42.09 172 ASP A C 1
ATOM 1292 O O . ASP A 1 172 ? 15.054 4.952 -28.880 1.00 42.09 172 ASP A O 1
ATOM 1296 N N . CYS A 1 173 ? 14.986 2.994 -29.958 1.00 43.28 173 CYS A N 1
ATOM 1297 C CA . CYS A 1 173 ? 14.537 2.180 -28.824 1.00 43.28 173 CYS A CA 1
ATOM 1298 C C . CYS A 1 173 ? 15.673 1.691 -27.903 1.00 43.28 173 CYS A C 1
ATOM 1300 O O . CYS A 1 173 ? 15.416 0.876 -27.020 1.00 43.28 173 CYS A O 1
ATOM 1302 N N . LYS A 1 174 ? 16.929 2.117 -28.108 1.00 40.47 174 LYS A N 1
ATOM 1303 C CA . LYS A 1 174 ? 18.095 1.601 -27.361 1.00 40.47 174 LYS A CA 1
ATOM 1304 C C . LYS A 1 174 ? 18.569 2.481 -26.201 1.00 40.47 174 LYS A C 1
ATOM 1306 O O . LYS A 1 174 ? 19.606 2.179 -25.612 1.00 40.47 174 LYS A O 1
ATOM 1311 N N . LEU A 1 175 ? 17.841 3.540 -25.842 1.00 35.41 175 LEU A N 1
ATOM 1312 C CA . LEU A 1 175 ? 18.142 4.292 -24.622 1.00 35.41 175 LEU A CA 1
ATOM 1313 C C . LEU A 1 175 ? 17.539 3.563 -23.405 1.00 35.41 175 LEU A C 1
ATOM 1315 O O . LEU A 1 175 ? 16.322 3.362 -23.366 1.00 35.41 175 LEU A O 1
ATOM 1319 N N . PRO A 1 176 ? 18.357 3.169 -22.408 1.00 37.97 176 PRO A N 1
ATOM 1320 C CA . PRO A 1 176 ? 17.931 2.306 -21.302 1.00 37.97 176 PRO A CA 1
ATOM 1321 C C . PRO A 1 176 ? 16.905 2.951 -20.359 1.00 37.97 176 PRO A C 1
ATOM 1323 O O . PRO A 1 176 ? 16.380 2.278 -19.479 1.00 37.97 176 PRO A O 1
ATOM 1326 N N . SER A 1 177 ? 16.582 4.230 -20.547 1.00 37.91 177 SER A N 1
ATOM 1327 C CA . SER A 1 177 ? 15.672 4.971 -19.682 1.00 37.91 177 SER A CA 1
ATOM 1328 C C . SER A 1 177 ? 14.242 5.134 -20.201 1.00 37.91 177 SER A C 1
ATOM 1330 O O . SER A 1 177 ? 13.455 5.687 -19.440 1.00 37.91 177 SER A O 1
ATOM 1332 N N . LEU A 1 178 ? 13.835 4.651 -21.391 1.00 36.03 178 LEU A N 1
ATOM 1333 C CA . LEU A 1 178 ? 12.434 4.884 -21.817 1.00 36.03 178 LEU A CA 1
ATOM 1334 C C . LEU A 1 178 ? 11.750 3.924 -22.805 1.00 36.03 178 LEU A C 1
ATOM 1336 O O . LEU A 1 178 ? 10.556 4.097 -23.032 1.00 36.03 178 LEU A O 1
ATOM 1340 N N . CYS A 1 179 ? 12.403 2.901 -23.362 1.00 32.31 179 CYS A N 1
ATOM 1341 C CA . CYS A 1 179 ? 11.771 2.098 -24.422 1.00 32.31 179 CYS A CA 1
ATOM 1342 C C . CYS A 1 179 ? 12.079 0.610 -24.277 1.00 32.31 179 CYS A C 1
ATOM 1344 O O . CYS A 1 179 ? 13.246 0.229 -24.265 1.00 32.31 179 CYS A O 1
ATOM 1346 N N . VAL A 1 180 ? 11.053 -0.249 -24.241 1.00 33.62 180 VAL A N 1
ATOM 1347 C CA . VAL A 1 180 ? 11.260 -1.697 -24.385 1.00 33.62 180 VAL A CA 1
ATOM 1348 C C . VAL A 1 180 ? 10.256 -2.291 -25.360 1.00 33.62 180 VAL A C 1
ATOM 1350 O O . VAL A 1 180 ? 9.063 -2.018 -25.283 1.00 33.62 180 VAL A O 1
ATOM 1353 N N . ALA A 1 181 ? 10.749 -3.127 -26.275 1.00 31.83 181 ALA A N 1
ATOM 1354 C CA . ALA A 1 181 ? 9.906 -3.992 -27.085 1.00 31.83 181 ALA A CA 1
ATOM 1355 C C . ALA A 1 181 ? 9.217 -5.006 -26.160 1.00 31.83 181 ALA A C 1
ATOM 1357 O O . ALA A 1 181 ? 9.878 -5.862 -25.570 1.00 31.83 181 ALA A O 1
ATOM 1358 N N . VAL A 1 182 ? 7.900 -4.899 -25.999 1.00 33.00 182 VAL A N 1
ATOM 1359 C CA . VAL A 1 182 ? 7.126 -5.857 -25.201 1.00 33.00 182 VAL A CA 1
ATOM 1360 C C . VAL A 1 182 ? 6.856 -7.086 -26.065 1.00 33.00 182 VAL A C 1
ATOM 1362 O O . VAL A 1 182 ? 6.233 -6.987 -27.119 1.00 33.00 182 VAL A O 1
ATOM 1365 N N . THR A 1 183 ? 7.351 -8.244 -25.630 1.00 31.55 183 THR A N 1
ATOM 1366 C CA . THR A 1 183 ? 7.014 -9.544 -26.223 1.00 31.55 183 THR A CA 1
ATOM 1367 C C . THR A 1 183 ? 6.022 -10.219 -25.286 1.00 31.55 183 THR A C 1
ATOM 1369 O O . THR A 1 183 ? 6.420 -10.662 -24.215 1.00 31.55 183 THR A O 1
ATOM 1372 N N . ALA A 1 184 ? 4.743 -10.276 -25.655 1.00 29.97 184 ALA A N 1
ATOM 1373 C CA . ALA A 1 184 ? 3.745 -11.047 -24.917 1.00 29.97 184 ALA A CA 1
ATOM 1374 C C . ALA A 1 184 ? 3.569 -12.424 -25.576 1.00 29.97 184 ALA A C 1
ATOM 1376 O O . ALA A 1 184 ? 3.351 -12.511 -26.786 1.00 29.97 184 ALA A O 1
ATOM 1377 N N . ILE A 1 185 ? 3.673 -13.495 -24.787 1.00 28.00 185 ILE A N 1
ATOM 1378 C CA . ILE A 1 185 ? 3.323 -14.859 -25.198 1.00 28.00 185 ILE A CA 1
ATOM 1379 C C . ILE A 1 185 ? 1.971 -15.167 -24.557 1.00 28.00 185 ILE A C 1
ATOM 1381 O O . ILE A 1 185 ? 1.884 -15.274 -23.340 1.00 28.00 185 ILE A O 1
ATOM 1385 N N . LEU A 1 186 ? 0.925 -15.297 -25.370 1.00 26.77 186 LEU A N 1
ATOM 1386 C CA . LEU A 1 186 ? -0.334 -15.910 -24.948 1.00 26.77 186 LEU A CA 1
ATOM 1387 C C . LEU A 1 186 ? -0.339 -17.360 -25.431 1.00 26.77 186 LEU A C 1
ATOM 1389 O O . LEU A 1 186 ? 0.070 -17.649 -26.561 1.00 26.77 186 LEU A O 1
ATOM 1393 N N . GLU A 1 187 ? -0.749 -18.268 -24.549 1.00 29.58 187 GLU A N 1
ATOM 1394 C CA . GLU A 1 187 ? -0.817 -19.699 -24.821 1.00 29.58 187 GLU A CA 1
ATOM 1395 C C . GLU A 1 187 ? -1.604 -19.999 -26.108 1.00 29.58 187 GLU A C 1
ATOM 1397 O O . GLU A 1 187 ? -2.697 -19.485 -26.335 1.00 29.58 187 GLU A O 1
ATOM 1402 N N . GLY A 1 188 ? -1.050 -20.882 -26.943 1.00 34.53 188 GLY A N 1
ATOM 1403 C CA . GLY A 1 188 ? -1.846 -21.670 -27.888 1.00 34.53 188 GLY A CA 1
ATOM 1404 C C . GLY A 1 188 ? -1.737 -21.350 -29.379 1.00 34.53 188 GLY A C 1
ATOM 1405 O O . GLY A 1 188 ? -2.070 -22.217 -30.182 1.00 34.53 188 GLY A O 1
ATOM 1406 N N . SER A 1 189 ? -1.205 -20.205 -29.814 1.00 30.14 189 SER A N 1
ATOM 1407 C CA . SER A 1 189 ? -0.967 -19.992 -31.253 1.00 30.14 189 SER A CA 1
ATOM 1408 C C . SER A 1 189 ? 0.177 -19.022 -31.519 1.00 30.14 189 SER A C 1
ATOM 1410 O O . SER A 1 189 ? 0.084 -17.830 -31.228 1.00 30.14 189 SER A O 1
ATOM 1412 N N . LYS A 1 190 ? 1.261 -19.543 -32.111 1.00 31.14 190 LYS A N 1
ATOM 1413 C CA . LYS A 1 190 ? 2.387 -18.758 -32.630 1.00 31.14 190 LYS A CA 1
ATOM 1414 C C . LYS A 1 190 ? 1.890 -17.806 -33.718 1.00 31.14 190 LYS A C 1
ATOM 1416 O O . LYS A 1 190 ? 1.872 -18.151 -34.894 1.00 31.14 190 LYS A O 1
ATOM 1421 N N . THR A 1 191 ? 1.567 -16.587 -33.318 1.00 30.53 191 THR A N 1
ATOM 1422 C CA . THR A 1 191 ? 1.466 -15.446 -34.224 1.00 30.53 191 THR A CA 1
ATOM 1423 C C . THR A 1 191 ? 2.392 -14.369 -33.696 1.00 30.53 191 THR A C 1
ATOM 1425 O O . THR A 1 191 ? 2.201 -13.831 -32.609 1.00 30.53 191 THR A O 1
ATOM 1428 N N . THR A 1 192 ? 3.459 -14.115 -34.444 1.00 28.27 192 THR A N 1
ATOM 1429 C CA . THR A 1 192 ? 4.437 -13.075 -34.144 1.00 28.27 192 THR A CA 1
ATOM 1430 C C . THR A 1 192 ? 3.830 -11.734 -34.538 1.00 28.27 192 THR A C 1
ATOM 1432 O O . THR A 1 192 ? 3.859 -11.373 -35.711 1.00 28.27 192 THR A O 1
ATOM 1435 N N . TRP A 1 193 ? 3.272 -10.987 -33.589 1.00 32.47 193 TRP A N 1
ATOM 1436 C CA . TRP A 1 193 ? 2.850 -9.617 -33.866 1.00 32.47 193 TRP A CA 1
ATOM 1437 C C . TRP A 1 193 ? 4.023 -8.675 -33.613 1.00 32.47 193 TRP A C 1
ATOM 1439 O O . TRP A 1 193 ? 4.390 -8.382 -32.478 1.00 32.47 193 TRP A O 1
ATOM 1449 N N . LYS A 1 194 ? 4.627 -8.196 -34.703 1.00 33.47 194 LYS A N 1
ATOM 1450 C CA . LYS A 1 194 ? 5.287 -6.891 -34.682 1.00 33.47 194 LYS A CA 1
ATOM 1451 C C . LYS A 1 194 ? 4.172 -5.865 -34.485 1.00 33.47 194 LYS A C 1
ATOM 1453 O O . LYS A 1 194 ? 3.131 -5.999 -35.125 1.00 33.47 194 LYS A O 1
ATOM 1458 N N . PHE A 1 195 ? 4.368 -4.861 -33.635 1.00 37.78 195 PHE A N 1
ATOM 1459 C CA . PHE A 1 195 ? 3.524 -3.665 -33.664 1.00 37.78 195 PHE A CA 1
ATOM 1460 C C . PHE A 1 195 ? 3.773 -2.935 -34.993 1.00 37.78 195 PHE A C 1
ATOM 1462 O O . PHE A 1 195 ? 4.556 -1.996 -35.073 1.00 37.78 195 PHE A O 1
ATOM 1469 N N . ASP A 1 196 ? 3.146 -3.439 -36.047 1.00 36.56 196 ASP A N 1
ATOM 1470 C CA . ASP A 1 196 ? 2.886 -2.753 -37.298 1.00 36.56 196 ASP A CA 1
ATOM 1471 C C . ASP A 1 196 ? 1.372 -2.511 -37.290 1.00 36.56 196 ASP A C 1
ATOM 1473 O O . ASP A 1 196 ? 0.601 -3.458 -37.492 1.00 36.56 196 ASP A O 1
ATOM 1477 N N . PRO A 1 197 ? 0.906 -1.304 -36.928 1.00 36.12 197 PRO A N 1
ATOM 1478 C CA . PRO A 1 197 ? -0.503 -0.972 -37.022 1.00 36.12 197 PRO A CA 1
ATOM 1479 C C . PRO A 1 197 ? -0.842 -0.881 -38.509 1.00 36.12 197 PRO A C 1
ATOM 1481 O O . PRO A 1 197 ? -0.784 0.201 -39.068 1.00 36.12 197 PRO A O 1
ATOM 1484 N N . VAL A 1 198 ? -1.116 -2.021 -39.149 1.00 33.50 198 VAL A N 1
ATOM 1485 C CA . VAL A 1 198 ? -1.565 -2.152 -40.546 1.00 33.50 198 VAL A CA 1
ATOM 1486 C C . VAL A 1 198 ? -0.949 -1.066 -41.453 1.00 33.50 198 VAL A C 1
ATOM 1488 O O . VAL A 1 198 ? -1.643 -0.172 -41.931 1.00 33.50 198 VAL A O 1
ATOM 1491 N N . GLY A 1 199 ? 0.375 -1.114 -41.656 1.00 40.44 199 GLY A N 1
ATOM 1492 C CA . GLY A 1 199 ? 1.102 -0.247 -42.592 1.00 40.44 199 GLY A CA 1
ATOM 1493 C C . GLY A 1 199 ? 1.781 0.989 -41.986 1.00 40.44 199 GLY A C 1
ATOM 1494 O O . GLY A 1 199 ? 2.017 1.957 -42.711 1.00 40.44 199 GLY A O 1
ATOM 1495 N N . GLY A 1 200 ? 2.108 0.986 -40.689 1.00 42.41 200 GLY A N 1
ATOM 1496 C CA . GLY A 1 200 ? 2.672 2.140 -39.976 1.00 42.41 200 GLY A CA 1
ATOM 1497 C C . GLY A 1 200 ? 4.037 1.884 -39.325 1.00 42.41 200 GLY A C 1
ATOM 1498 O O . GLY A 1 200 ? 4.366 0.766 -38.941 1.00 42.41 200 GLY A O 1
ATOM 1499 N N . GLN A 1 201 ? 4.834 2.951 -39.168 1.00 38.38 201 GLN A N 1
ATOM 1500 C CA . GLN A 1 201 ? 6.097 2.937 -38.409 1.00 38.38 201 GLN A CA 1
ATOM 1501 C C . GLN A 1 201 ? 5.874 2.378 -36.985 1.00 38.38 201 GLN A C 1
ATOM 1503 O O . GLN A 1 201 ? 4.828 2.654 -36.386 1.00 38.38 201 GLN A O 1
ATOM 1508 N N . PRO A 1 202 ? 6.838 1.627 -36.420 1.00 38.22 202 PRO A N 1
ATOM 1509 C CA . PRO A 1 202 ? 6.715 1.060 -35.080 1.00 38.22 202 PRO A CA 1
ATOM 1510 C C . PRO A 1 202 ? 6.450 2.159 -34.043 1.00 38.22 202 PRO A C 1
ATOM 1512 O O . PRO A 1 202 ? 7.152 3.171 -33.989 1.00 38.22 202 PRO A O 1
ATOM 1515 N N . ARG A 1 203 ? 5.429 1.957 -33.206 1.00 36.75 203 ARG A N 1
ATOM 1516 C CA . ARG A 1 203 ? 5.108 2.859 -32.093 1.00 36.75 203 ARG A CA 1
ATOM 1517 C C . ARG A 1 203 ? 5.822 2.386 -30.829 1.00 36.75 203 ARG A C 1
ATOM 1519 O O . ARG A 1 203 ? 5.794 1.203 -30.498 1.00 36.75 203 ARG A O 1
ATOM 1526 N N . CYS A 1 204 ? 6.464 3.317 -30.135 1.00 36.69 204 CYS A N 1
ATOM 1527 C CA . CYS A 1 204 ? 7.089 3.077 -28.841 1.00 36.69 204 CYS A CA 1
ATOM 1528 C C . CYS A 1 204 ? 6.013 3.143 -27.743 1.00 36.69 204 CYS A C 1
ATOM 1530 O O . CYS A 1 204 ? 5.301 4.140 -27.642 1.00 36.69 204 CYS A O 1
ATOM 1532 N N . GLY A 1 205 ? 5.872 2.082 -26.946 1.00 37.94 205 GLY A N 1
ATOM 1533 C CA . GLY A 1 205 ? 5.041 2.082 -25.740 1.00 37.94 205 GLY A CA 1
ATOM 1534 C C . GLY A 1 205 ? 5.903 2.291 -24.500 1.00 37.94 205 GLY A C 1
ATOM 1535 O O . GLY A 1 205 ? 6.982 1.702 -24.394 1.00 37.94 205 GLY A O 1
ATOM 1536 N N . ALA A 1 206 ? 5.445 3.128 -23.569 1.00 36.38 206 ALA A N 1
ATOM 1537 C CA . ALA A 1 206 ? 6.085 3.250 -22.267 1.00 36.38 206 ALA A CA 1
ATOM 1538 C C . ALA A 1 206 ? 5.960 1.909 -21.529 1.00 36.38 206 ALA A C 1
ATOM 1540 O O . ALA A 1 206 ? 4.872 1.336 -21.453 1.00 36.38 206 ALA A O 1
ATOM 1541 N N . ARG A 1 207 ? 7.076 1.392 -21.001 1.00 39.09 207 ARG A N 1
ATOM 1542 C CA . ARG A 1 207 ? 7.011 0.284 -20.048 1.00 39.09 207 ARG A CA 1
ATOM 1543 C C . ARG A 1 207 ? 6.346 0.822 -18.791 1.00 39.09 207 ARG A C 1
ATOM 1545 O O . ARG A 1 207 ? 6.872 1.751 -18.181 1.00 39.09 207 ARG A O 1
ATOM 1552 N N . ASP A 1 208 ? 5.233 0.215 -18.417 1.00 42.41 208 ASP A N 1
ATOM 1553 C CA . ASP A 1 208 ? 4.627 0.472 -17.127 1.00 42.41 208 ASP A CA 1
ATOM 1554 C C . ASP A 1 208 ? 5.581 -0.005 -16.023 1.00 42.41 208 ASP A C 1
ATOM 1556 O O . ASP A 1 208 ? 5.971 -1.177 -15.979 1.00 42.41 208 ASP A O 1
ATOM 1560 N N . ARG A 1 209 ? 6.042 0.939 -15.199 1.00 50.41 209 ARG A N 1
ATOM 1561 C CA . ARG A 1 209 ? 7.022 0.724 -14.125 1.00 50.41 209 ARG A CA 1
ATOM 1562 C C . ARG A 1 209 ? 6.358 0.336 -12.802 1.00 50.41 209 ARG A C 1
ATOM 1564 O O . ARG A 1 209 ? 6.964 0.464 -11.745 1.00 50.41 209 ARG A O 1
ATOM 1571 N N . GLY A 1 210 ? 5.138 -0.196 -12.869 1.00 49.66 210 GLY A N 1
ATOM 1572 C CA . GLY A 1 210 ? 4.403 -0.680 -11.711 1.00 49.66 210 GLY A CA 1
ATOM 1573 C C . GLY A 1 210 ? 3.250 0.230 -11.344 1.00 49.66 210 GLY A C 1
ATOM 1574 O O . GLY A 1 210 ? 3.227 0.761 -10.241 1.00 49.66 210 GLY A O 1
ATOM 1575 N N . THR A 1 211 ? 2.301 0.409 -12.256 1.00 48.28 211 THR A N 1
ATOM 1576 C CA . THR A 1 211 ? 1.039 1.096 -11.977 1.00 48.28 211 THR A CA 1
ATOM 1577 C C . THR A 1 211 ? 0.086 0.113 -11.269 1.00 48.28 211 THR A C 1
ATOM 1579 O O . THR A 1 211 ? -0.186 -0.956 -11.816 1.00 48.28 211 THR A O 1
ATOM 1582 N N . PRO A 1 212 ? -0.396 0.408 -10.046 1.00 51.19 212 PRO A N 1
ATOM 1583 C CA . PRO A 1 212 ? -1.358 -0.437 -9.323 1.00 51.19 212 PRO A CA 1
ATOM 1584 C C . PRO A 1 212 ? -2.719 -0.609 -10.029 1.00 51.19 212 PRO A C 1
ATOM 1586 O O . PRO A 1 212 ? -3.094 0.205 -10.856 1.00 51.19 212 PRO A O 1
ATOM 1589 N N . GLY A 1 213 ? -3.511 -1.623 -9.661 1.00 40.38 213 GLY A N 1
ATOM 1590 C CA . GLY A 1 213 ? -4.927 -1.731 -10.052 1.00 40.38 213 GLY A CA 1
ATOM 1591 C C . GLY A 1 213 ? -5.301 -2.969 -10.879 1.00 40.38 213 GLY A C 1
ATOM 1592 O O . GLY A 1 213 ? -4.920 -3.108 -12.039 1.00 40.38 213 GLY A O 1
ATOM 1593 N N . THR A 1 214 ? -6.178 -3.794 -10.288 1.00 38.25 214 THR A N 1
ATOM 1594 C CA . THR A 1 214 ? -6.716 -5.106 -10.730 1.00 38.25 214 THR A CA 1
ATOM 1595 C C . THR A 1 214 ? -5.780 -6.308 -10.573 1.00 38.25 214 THR A C 1
ATOM 1597 O O . THR A 1 214 ? -4.566 -6.175 -10.457 1.00 38.25 214 THR A O 1
ATOM 1600 N N . SER A 1 215 ? -6.375 -7.508 -10.506 1.00 34.69 215 SER A N 1
ATOM 1601 C CA . SER A 1 215 ? -5.662 -8.775 -10.329 1.00 34.69 215 SER A CA 1
ATOM 1602 C C . SER A 1 215 ? -4.631 -8.979 -11.434 1.00 34.69 215 SER A C 1
ATOM 1604 O O . SER A 1 215 ? -4.976 -9.125 -12.609 1.00 34.69 215 SER A O 1
ATOM 1606 N N . ASN A 1 216 ? -3.369 -9.024 -11.030 1.00 38.00 216 ASN A N 1
ATOM 1607 C CA . ASN A 1 216 ? -2.248 -9.264 -11.918 1.00 38.00 216 ASN A CA 1
ATOM 1608 C C . ASN A 1 216 ? -2.310 -10.693 -12.473 1.00 38.00 216 ASN A C 1
ATOM 1610 O O . ASN A 1 216 ? -2.297 -11.661 -11.715 1.00 38.00 216 ASN A O 1
ATOM 1614 N N . SER A 1 217 ? -2.364 -10.824 -13.798 1.00 33.97 217 SER A N 1
ATOM 1615 C CA . SER A 1 217 ? -2.184 -12.103 -14.485 1.00 33.97 217 SER A CA 1
ATOM 1616 C C . SER A 1 217 ? -0.751 -12.170 -15.008 1.00 33.97 217 SER A C 1
ATOM 1618 O O . SER A 1 217 ? -0.393 -11.523 -15.987 1.00 33.97 217 SER A O 1
ATOM 1620 N N . CYS A 1 218 ? 0.092 -12.925 -14.311 1.00 31.39 218 CYS A N 1
ATOM 1621 C CA . CYS A 1 218 ? 1.308 -13.492 -14.887 1.00 31.39 218 CYS A CA 1
ATOM 1622 C C . CYS A 1 218 ? 1.061 -15.000 -15.061 1.00 31.39 218 CYS A C 1
ATOM 1624 O O . CYS A 1 218 ? 0.358 -15.565 -14.219 1.00 31.39 218 CYS A O 1
ATOM 1626 N N . PRO A 1 219 ? 1.561 -15.617 -16.146 1.00 33.50 219 PRO A N 1
ATOM 1627 C CA . PRO A 1 219 ? 1.413 -17.053 -16.384 1.00 33.50 219 PRO A CA 1
ATOM 1628 C C . PRO A 1 219 ? 2.029 -17.902 -15.265 1.00 33.50 219 PRO A C 1
ATOM 1630 O O . PRO A 1 219 ? 3.038 -17.458 -14.666 1.00 33.50 219 PRO A O 1
#